Protein AF-A0A843SRS4-F1 (afdb_monomer)

Secondary structure (DSSP, 8-state):
--GGGGGG--TTT--EEEE-GGGG-TT-SSS---EEEEEEEEEETTEEEEEEGGG--S-S-EEEEEEEEE----BTTB-SEEEEEHHHHHTTT-SEEEEPPBSS-EEEE-SSEEEEE-TTTTT--SSS--HHHHHHHHHTSSS---S--SEEEEESTTSTEEE-TTSEEEEEEEE-TTS-EEEEEEEE-TT--EEEEE-

Foldseek 3Di:
DCQVCLVPDWCVFAVEEAEDDLLQPLQSPPVPDFFWFKKKWFDDGNYIYIYGPVPDPPDGDIDIFTEGEFEDNDDPVPDQKTWDFPVRHVVRVGQKYKYRKDAQWKWFQAPGGIMIGHNCQQNDDPDPDDVVSSVVSVCVDPPVGPSDTPDMAGDDPDDPHYAHNLWIKMKMWGQDPVRDIWIKMWIQHNVRGITIDTD

Solvent-accessible surface area (backbone atoms only — not comparable to full-atom values): 11086 Å² total; per-residue (Å²): 111,61,76,90,36,56,92,74,62,38,51,89,63,47,58,42,79,42,55,32,76,57,52,46,39,85,62,23,84,81,51,68,67,66,40,75,39,55,32,32,38,35,68,57,86,40,34,35,43,35,24,46,59,92,68,53,85,85,82,71,72,72,35,72,44,58,24,32,35,47,50,53,52,67,48,90,98,44,49,47,59,37,71,48,42,46,71,64,50,55,75,62,70,45,58,31,34,38,43,35,71,41,61,42,25,33,43,39,32,43,92,59,28,41,34,43,33,42,59,53,18,67,76,52,69,95,66,90,79,59,65,67,39,43,51,49,36,52,70,66,37,92,58,87,68,91,80,62,70,76,42,56,38,31,43,40,90,93,51,99,38,51,44,44,53,78,14,41,37,35,45,38,34,35,48,46,100,84,72,43,84,36,39,38,37,43,36,31,33,72,86,64,55,57,44,60,46,83,88

Structure (mmCIF, N/CA/C/O backbone):
data_AF-A0A843SRS4-F1
#
_entry.id   AF-A0A843SRS4-F1
#
loop_
_atom_site.group_PDB
_atom_site.id
_atom_site.type_symbol
_atom_site.label_atom_id
_atom_site.label_alt_id
_atom_site.label_comp_id
_atom_site.label_asym_id
_atom_site.label_entity_id
_atom_site.label_seq_id
_atom_site.pdbx_PDB_ins_code
_atom_site.Cartn_x
_a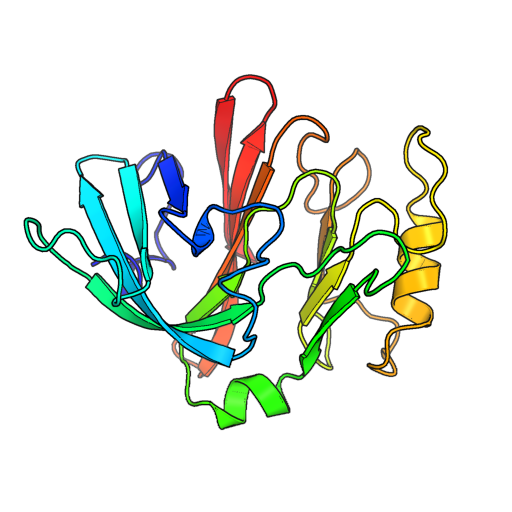tom_site.Cartn_y
_atom_site.Cartn_z
_atom_site.occupancy
_atom_site.B_iso_or_equiv
_atom_site.auth_seq_id
_atom_site.auth_comp_id
_atom_site.auth_asym_id
_atom_site.auth_atom_id
_atom_site.pdbx_PDB_model_num
ATOM 1 N N . MET A 1 1 ? -13.846 -1.172 12.943 1.00 77.62 1 MET A N 1
ATOM 2 C CA . MET A 1 1 ? -12.373 -1.086 12.955 1.00 77.62 1 MET A CA 1
ATOM 3 C C . MET A 1 1 ? -11.873 -1.628 11.625 1.00 77.62 1 MET A C 1
ATOM 5 O O . MET A 1 1 ? -12.241 -2.738 11.267 1.00 77.62 1 MET A O 1
ATOM 9 N N . PHE A 1 2 ? -11.179 -0.808 10.843 1.00 88.69 2 PHE A N 1
ATOM 10 C CA . PHE A 1 2 ? -10.639 -1.132 9.523 1.00 88.69 2 PHE A CA 1
ATOM 11 C C . PHE A 1 2 ? -9.343 -1.947 9.624 1.00 88.69 2 PHE A C 1
ATOM 13 O O . PHE A 1 2 ? -9.245 -3.012 9.015 1.00 88.69 2 PHE A O 1
ATOM 20 N N . TRP A 1 3 ? -8.377 -1.497 10.432 1.00 89.25 3 TRP A N 1
ATOM 21 C CA . TRP A 1 3 ? -7.025 -2.063 10.473 1.00 89.25 3 TRP A CA 1
ATOM 22 C C . TRP A 1 3 ? -7.019 -3.501 10.988 1.00 89.25 3 TRP A C 1
ATOM 24 O O . TRP A 1 3 ? -6.464 -4.396 10.352 1.00 89.25 3 TRP A O 1
ATOM 34 N N . SER A 1 4 ? -7.741 -3.758 12.080 1.00 86.38 4 SER A N 1
ATOM 35 C CA . SER A 1 4 ? -7.900 -5.109 12.637 1.00 86.38 4 SER A CA 1
ATOM 36 C C . SER A 1 4 ? -8.686 -6.058 11.725 1.00 86.38 4 SER A C 1
ATOM 38 O O . SER A 1 4 ? -8.560 -7.280 11.839 1.00 86.38 4 SER A O 1
ATOM 40 N N . ASN A 1 5 ? -9.459 -5.510 10.783 1.00 88.19 5 ASN A N 1
ATOM 41 C CA . ASN A 1 5 ? -10.225 -6.278 9.812 1.00 88.19 5 ASN A CA 1
ATOM 42 C C . ASN A 1 5 ? -9.499 -6.495 8.483 1.00 88.19 5 ASN A C 1
ATOM 44 O O . ASN A 1 5 ? -10.017 -7.270 7.684 1.00 88.19 5 ASN A O 1
ATOM 48 N N . LEU A 1 6 ? -8.312 -5.913 8.242 1.00 87.00 6 LEU A N 1
ATOM 49 C CA . LEU A 1 6 ? -7.559 -6.057 6.981 1.00 87.00 6 LEU A CA 1
ATOM 50 C C . LEU A 1 6 ? -7.468 -7.515 6.497 1.00 87.00 6 LEU A C 1
ATOM 52 O O . LEU A 1 6 ? -7.661 -7.800 5.314 1.00 87.00 6 LEU A O 1
ATOM 56 N N . LYS A 1 7 ? -7.263 -8.464 7.418 1.00 85.12 7 LYS A N 1
ATOM 57 C CA . LYS A 1 7 ? -7.209 -9.905 7.117 1.00 85.12 7 LYS A CA 1
ATOM 58 C C . LYS A 1 7 ? -8.499 -10.487 6.526 1.00 85.12 7 LYS A C 1
ATOM 60 O O . LYS A 1 7 ? -8.435 -11.522 5.876 1.00 85.12 7 LYS A O 1
ATOM 65 N N . ASN A 1 8 ? -9.642 -9.831 6.708 1.00 84.06 8 ASN A N 1
ATOM 66 C CA . ASN A 1 8 ? -10.972 -10.279 6.287 1.00 84.06 8 ASN A CA 1
ATOM 67 C C . ASN A 1 8 ? -11.615 -9.362 5.229 1.00 84.06 8 ASN A C 1
ATOM 69 O O . ASN A 1 8 ? -12.713 -9.659 4.759 1.00 84.06 8 ASN A O 1
ATOM 73 N N . ILE A 1 9 ? -10.964 -8.254 4.852 1.00 83.25 9 ILE A N 1
ATOM 74 C CA . ILE A 1 9 ? -11.510 -7.323 3.859 1.00 83.25 9 ILE A CA 1
ATOM 75 C C . ILE A 1 9 ? -11.593 -7.991 2.486 1.00 83.25 9 ILE A C 1
ATOM 77 O O . ILE A 1 9 ? -10.680 -8.695 2.043 1.00 83.25 9 ILE A O 1
ATOM 81 N N . ASN A 1 10 ? -12.704 -7.737 1.800 1.00 76.31 10 ASN A N 1
ATOM 82 C CA . ASN A 1 10 ? -12.927 -8.124 0.419 1.00 76.31 10 ASN A CA 1
ATOM 83 C C . ASN A 1 10 ? -13.724 -7.027 -0.313 1.00 76.31 10 ASN A C 1
ATOM 85 O O . ASN A 1 10 ? -14.203 -6.073 0.298 1.00 76.31 10 ASN A O 1
ATOM 89 N N . ALA A 1 11 ? -13.871 -7.175 -1.632 1.00 69.50 11 ALA A N 1
ATOM 90 C CA . ALA A 1 11 ? -14.535 -6.179 -2.474 1.00 69.50 11 ALA A CA 1
ATOM 91 C C . ALA A 1 11 ? -16.050 -6.052 -2.227 1.00 69.50 11 ALA A C 1
ATOM 93 O O . ALA A 1 11 ? -16.655 -5.124 -2.740 1.00 69.50 11 ALA A O 1
ATOM 94 N N . GLN A 1 12 ? -16.669 -6.947 -1.450 1.00 67.25 12 GLN A N 1
ATOM 95 C CA . GLN A 1 12 ? -18.081 -6.843 -1.066 1.00 67.25 12 GLN A CA 1
ATOM 96 C C . GLN A 1 12 ? -18.267 -6.024 0.220 1.00 67.25 12 GLN A C 1
ATOM 98 O O . GLN A 1 12 ? -19.321 -5.425 0.411 1.00 67.25 12 GLN A O 1
ATOM 103 N N . THR A 1 13 ? -17.256 -5.980 1.096 1.00 73.75 13 THR A N 1
ATOM 104 C CA . THR A 1 13 ? -17.319 -5.272 2.387 1.00 73.75 13 THR A CA 1
ATOM 105 C C . THR A 1 13 ? -16.702 -3.878 2.335 1.00 73.75 13 THR A C 1
ATOM 107 O O . THR A 1 13 ? -17.242 -2.950 2.931 1.00 73.75 13 THR A O 1
ATOM 110 N N . ILE A 1 14 ? -15.601 -3.707 1.600 1.00 78.19 14 ILE A N 1
ATOM 111 C CA . ILE A 1 14 ? -14.946 -2.414 1.376 1.00 78.19 14 ILE A CA 1
ATOM 112 C C . ILE A 1 14 ? -14.695 -2.287 -0.122 1.00 78.19 14 ILE A C 1
ATOM 114 O O . ILE A 1 14 ? -13.777 -2.900 -0.671 1.00 78.19 14 ILE A O 1
ATOM 118 N N . THR A 1 15 ? -15.529 -1.503 -0.792 1.00 80.62 15 THR A N 1
ATOM 119 C CA . THR A 1 15 ? -15.446 -1.283 -2.240 1.00 80.62 15 THR A CA 1
ATOM 120 C C . THR A 1 15 ? -14.585 -0.080 -2.580 1.00 80.62 15 THR A C 1
ATOM 122 O O . THR A 1 15 ? -14.251 0.093 -3.741 1.00 80.62 15 THR A O 1
ATOM 125 N N . ASN A 1 16 ? -14.249 0.786 -1.622 1.00 87.44 16 ASN A N 1
ATOM 126 C CA . ASN A 1 16 ? -13.433 1.953 -1.922 1.00 87.44 16 ASN A CA 1
ATOM 127 C C . ASN A 1 16 ? -12.477 2.295 -0.781 1.00 87.44 16 ASN A C 1
ATOM 129 O O . ASN A 1 16 ? -12.860 2.280 0.390 1.00 87.44 16 ASN A O 1
ATOM 133 N N . VAL A 1 17 ? -11.242 2.631 -1.141 1.00 91.56 17 VAL A N 1
ATOM 134 C CA . VAL A 1 17 ? -10.238 3.163 -0.226 1.00 91.56 17 VAL A CA 1
ATOM 135 C C . VAL A 1 17 ? -9.665 4.430 -0.830 1.00 91.56 17 VAL A C 1
ATOM 137 O O . VAL A 1 17 ? -9.185 4.420 -1.963 1.00 91.56 17 VAL A O 1
ATOM 140 N N . ARG A 1 18 ? -9.712 5.514 -0.057 1.00 92.00 18 ARG A N 1
ATOM 141 C CA . ARG A 1 18 ? -9.207 6.823 -0.457 1.00 92.00 18 ARG A CA 1
ATOM 142 C C . ARG A 1 18 ? -8.137 7.271 0.524 1.00 92.00 18 ARG A C 1
ATOM 144 O O . ARG A 1 18 ? -8.379 7.351 1.728 1.00 92.00 18 ARG A O 1
ATOM 151 N N . LEU A 1 19 ? -6.950 7.554 0.001 1.00 91.31 19 LEU A N 1
ATOM 152 C CA . LEU A 1 19 ? -5.909 8.243 0.751 1.00 91.31 19 LEU A CA 1
ATOM 153 C C . LEU A 1 19 ? -6.203 9.740 0.682 1.00 91.31 19 LEU A C 1
ATOM 155 O O . LEU A 1 19 ? -6.334 10.303 -0.402 1.00 91.31 19 LEU A O 1
ATOM 159 N N . MET A 1 20 ? -6.353 10.372 1.837 1.00 90.56 20 MET A N 1
ATOM 160 C CA . MET A 1 20 ? -6.824 11.747 1.949 1.00 90.56 20 MET A CA 1
ATOM 161 C C . MET A 1 20 ? -5.692 12.687 2.359 1.00 90.56 20 MET A C 1
ATOM 163 O O . MET A 1 20 ? -4.672 12.258 2.903 1.00 90.56 20 MET A O 1
ATOM 167 N N . GLY A 1 21 ? -5.880 13.980 2.086 1.00 86.12 21 GLY A N 1
ATOM 168 C CA . GLY A 1 21 ? -4.927 15.020 2.463 1.00 86.12 21 GLY A CA 1
ATOM 169 C C . GLY A 1 21 ? -3.533 14.771 1.885 1.00 86.12 21 GLY A C 1
ATOM 170 O O . GLY A 1 21 ? -3.373 14.547 0.682 1.00 86.12 21 GLY A O 1
ATOM 171 N N . GLU A 1 22 ? -2.516 14.795 2.738 1.00 83.06 22 GLU A N 1
ATOM 172 C CA . GLU A 1 22 ? -1.120 14.594 2.359 1.00 83.06 22 GLU A CA 1
ATOM 173 C C . GLU A 1 22 ? -0.806 13.172 1.870 1.00 83.06 22 GLU A C 1
ATOM 175 O O . GLU A 1 22 ? 0.127 13.003 1.082 1.00 83.06 22 GLU A O 1
ATOM 180 N N . LEU A 1 23 ? -1.583 12.165 2.292 1.00 86.06 23 LEU A N 1
ATOM 181 C CA . LEU A 1 23 ? -1.401 10.768 1.874 1.00 86.06 23 LEU A CA 1
ATOM 182 C C . LEU A 1 23 ? -1.865 10.530 0.434 1.00 86.06 23 LEU A C 1
ATOM 184 O O . LEU A 1 23 ? -1.353 9.640 -0.244 1.00 86.06 23 LEU A O 1
ATOM 188 N N . GLY A 1 24 ? -2.842 11.320 -0.018 1.00 80.88 24 GLY A N 1
ATOM 189 C CA . GLY A 1 24 ? -3.378 11.275 -1.378 1.00 80.88 24 GLY A CA 1
ATOM 190 C C . GLY A 1 24 ? -2.556 12.069 -2.389 1.00 80.88 24 GLY A C 1
ATOM 191 O O . GLY A 1 24 ? -2.896 12.084 -3.566 1.00 80.88 24 GLY A O 1
ATOM 192 N N . ASN A 1 25 ? -1.490 12.759 -1.966 1.00 75.06 25 ASN A N 1
ATOM 193 C CA . ASN A 1 25 ? -0.663 13.533 -2.882 1.00 75.06 25 ASN A CA 1
ATOM 194 C C . ASN A 1 25 ? 0.275 12.598 -3.663 1.00 75.06 25 ASN A C 1
ATOM 196 O O . ASN A 1 25 ? 1.258 12.116 -3.094 1.00 75.06 25 ASN A O 1
ATOM 200 N N . PRO A 1 26 ? 0.075 12.411 -4.978 1.00 59.78 26 PRO A N 1
ATOM 201 C CA . PRO A 1 26 ? 0.856 11.462 -5.755 1.00 59.78 26 PRO A CA 1
ATOM 202 C C . PRO A 1 26 ? 2.329 11.852 -5.862 1.00 59.78 26 PRO A C 1
A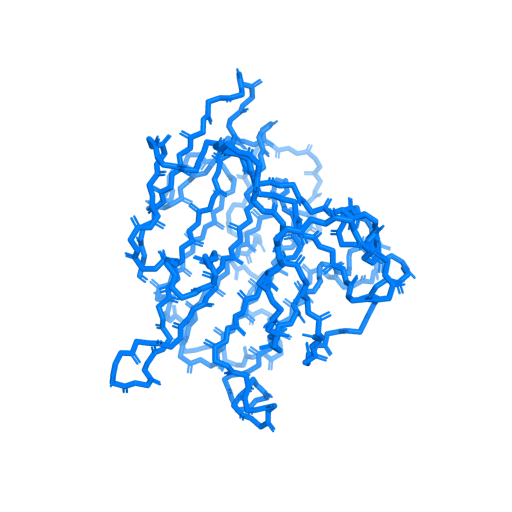TOM 204 O O . PRO A 1 26 ? 3.115 11.015 -6.256 1.00 59.78 26 PRO A O 1
ATOM 207 N N . GLN A 1 27 ? 2.744 13.078 -5.519 1.00 57.62 27 GLN A N 1
ATOM 208 C CA . GLN A 1 27 ? 4.161 13.467 -5.489 1.00 57.62 27 GLN A CA 1
ATOM 209 C C . GLN A 1 27 ? 4.777 13.453 -4.081 1.00 57.62 27 GLN A C 1
ATOM 211 O O . GLN A 1 27 ? 5.966 13.745 -3.959 1.00 57.62 27 GLN A O 1
ATOM 216 N N . ASN A 1 28 ? 3.982 13.192 -3.029 1.00 57.28 28 ASN A N 1
ATOM 217 C CA . ASN A 1 28 ? 4.372 13.174 -1.606 1.00 57.28 28 ASN A CA 1
ATOM 218 C C . ASN A 1 28 ? 5.398 14.252 -1.200 1.00 57.28 28 ASN A C 1
ATOM 220 O O . ASN A 1 28 ? 6.268 14.025 -0.360 1.00 57.28 28 ASN A O 1
ATOM 224 N N . ARG A 1 29 ? 5.312 15.462 -1.775 1.00 50.75 29 ARG A N 1
ATOM 225 C CA . ARG A 1 29 ? 6.262 16.550 -1.471 1.00 50.75 29 ARG A CA 1
ATOM 226 C C . ARG A 1 29 ? 6.131 17.064 -0.031 1.00 50.75 29 ARG A C 1
ATOM 228 O O . ARG A 1 29 ? 7.032 17.746 0.440 1.00 50.75 29 ARG A O 1
ATOM 235 N N . LYS A 1 30 ? 5.010 16.763 0.641 1.00 46.06 30 LYS A N 1
ATOM 236 C CA . LYS A 1 30 ? 4.686 17.210 2.008 1.00 46.06 30 LYS A CA 1
ATOM 237 C C . LYS A 1 30 ? 4.704 16.075 3.049 1.00 46.06 30 LYS A C 1
ATOM 239 O O . LYS A 1 30 ? 5.176 16.305 4.152 1.00 46.06 30 LYS A O 1
ATOM 244 N N . SER A 1 31 ? 4.334 14.848 2.672 1.00 50.66 31 SER A N 1
ATOM 245 C CA . SER A 1 31 ? 4.314 13.636 3.520 1.00 50.66 31 SER A CA 1
ATOM 246 C C . SER A 1 31 ? 5.634 12.838 3.487 1.00 50.66 31 SER A C 1
ATOM 248 O O . SER A 1 31 ? 5.664 11.632 3.746 1.00 50.66 31 SER A O 1
ATOM 250 N N . ALA A 1 32 ? 6.744 13.507 3.156 1.00 54.00 32 ALA A N 1
ATOM 251 C CA . ALA A 1 32 ? 8.004 12.930 2.671 1.00 54.00 32 ALA A CA 1
ATOM 252 C C . ALA A 1 32 ? 8.793 12.053 3.671 1.00 54.00 32 ALA A C 1
ATOM 254 O O . ALA A 1 32 ? 9.895 11.596 3.357 1.00 54.00 32 ALA A O 1
ATOM 255 N N . HIS A 1 33 ? 8.267 11.795 4.869 1.00 74.62 33 HIS A N 1
ATOM 256 C CA . HIS A 1 33 ? 8.957 11.004 5.882 1.00 74.62 33 HIS A CA 1
ATOM 257 C C . HIS A 1 33 ? 8.430 9.570 5.912 1.00 74.62 33 HIS A C 1
ATOM 259 O O . HIS A 1 33 ? 7.412 9.264 6.533 1.00 74.62 33 HIS A O 1
ATOM 265 N N . ARG A 1 34 ? 9.173 8.679 5.248 1.00 86.38 34 ARG A N 1
ATOM 266 C CA . ARG A 1 34 ? 9.091 7.228 5.452 1.00 86.38 34 ARG A CA 1
ATOM 267 C C . ARG A 1 34 ? 9.283 6.899 6.936 1.00 86.38 34 ARG A C 1
ATOM 269 O O . ARG A 1 34 ? 10.254 7.366 7.530 1.00 86.38 34 ARG A O 1
ATOM 276 N N . GLY A 1 35 ? 8.437 6.036 7.493 1.00 90.94 35 GLY A N 1
ATOM 277 C CA . GLY A 1 35 ? 8.563 5.557 8.873 1.00 90.94 35 GLY A CA 1
ATOM 278 C C . GLY A 1 35 ? 7.223 5.412 9.583 1.00 90.94 35 GLY A C 1
ATOM 279 O O . GLY A 1 35 ? 6.175 5.391 8.946 1.00 90.94 35 GLY A O 1
ATOM 280 N N . ALA A 1 36 ? 7.260 5.304 10.911 1.00 94.31 36 ALA A N 1
ATOM 281 C CA . ALA A 1 36 ? 6.052 5.226 11.726 1.00 94.31 36 ALA A CA 1
ATOM 282 C C . ALA A 1 36 ? 5.232 6.516 11.622 1.00 94.31 36 ALA A C 1
ATOM 284 O O . ALA A 1 36 ? 5.754 7.607 11.860 1.00 94.31 36 ALA A O 1
ATOM 285 N N . GLN A 1 37 ? 3.947 6.383 11.312 1.00 92.75 37 GLN A N 1
ATOM 286 C CA . GLN A 1 37 ? 2.991 7.482 11.302 1.00 92.75 37 GLN A CA 1
ATOM 287 C C . GLN A 1 37 ? 1.686 7.068 11.978 1.00 92.75 37 GLN A C 1
ATOM 289 O O . GLN A 1 37 ? 1.229 5.937 11.833 1.00 92.75 37 GLN A O 1
ATOM 294 N N . GLU A 1 38 ? 1.070 7.996 12.709 1.00 93.19 38 GLU A N 1
ATOM 295 C CA . GLU A 1 38 ? -0.286 7.803 13.217 1.00 93.19 38 GLU A CA 1
ATOM 296 C C . GLU A 1 38 ? -1.293 8.110 12.108 1.00 93.19 38 GLU A C 1
ATOM 298 O O . GLU A 1 38 ? -1.410 9.258 11.663 1.00 93.19 38 GLU A O 1
ATOM 303 N N . LEU A 1 39 ? -2.022 7.084 11.676 1.00 93.69 39 LEU A N 1
ATOM 304 C CA . LEU A 1 39 ? -3.037 7.180 10.635 1.00 93.69 39 LEU A CA 1
ATOM 305 C C . LEU A 1 39 ? -4.421 6.906 11.211 1.00 93.69 39 LEU A C 1
ATOM 307 O O . LEU A 1 39 ? -4.584 6.089 12.119 1.00 93.69 39 LEU A O 1
ATOM 311 N N . VAL A 1 40 ? -5.421 7.571 10.645 1.00 93.12 40 VAL A N 1
ATOM 312 C CA . VAL A 1 40 ? -6.824 7.429 11.030 1.00 93.12 40 VAL A CA 1
ATOM 313 C C . VAL A 1 40 ? -7.611 6.915 9.837 1.00 93.12 40 VAL A C 1
ATOM 315 O O . VAL A 1 40 ? -7.631 7.552 8.787 1.00 93.12 40 VAL A O 1
ATOM 318 N N . ALA A 1 41 ? -8.274 5.774 10.010 1.00 93.44 41 ALA A N 1
ATOM 319 C CA . ALA A 1 41 ? -9.227 5.245 9.047 1.00 93.44 41 ALA A CA 1
ATOM 320 C C . ALA A 1 41 ? -10.656 5.571 9.495 1.00 93.44 41 ALA A C 1
ATOM 322 O O . ALA A 1 41 ? -11.067 5.242 10.612 1.00 93.44 41 ALA A O 1
ATOM 323 N N . ILE A 1 42 ? -11.420 6.197 8.604 1.00 91.88 42 ILE A N 1
ATOM 324 C CA . ILE A 1 42 ? -12.829 6.529 8.794 1.00 91.88 42 ILE A CA 1
ATOM 325 C C . ILE A 1 42 ? -13.644 5.695 7.812 1.00 91.88 42 ILE A C 1
ATOM 327 O O . ILE A 1 42 ? -13.512 5.839 6.599 1.00 91.88 42 ILE A O 1
ATOM 331 N N . THR A 1 43 ? -14.499 4.816 8.332 1.00 88.94 43 THR A N 1
ATOM 332 C CA . THR A 1 43 ? -15.363 3.959 7.509 1.00 88.94 43 THR A CA 1
ATOM 333 C C . THR A 1 43 ? -16.760 4.564 7.398 1.00 88.94 43 THR A C 1
ATOM 335 O O . THR A 1 43 ? -17.405 4.829 8.412 1.00 88.94 43 THR A O 1
ATOM 338 N N . ALA A 1 44 ? -17.239 4.758 6.170 1.00 86.75 44 ALA A N 1
ATOM 339 C CA . ALA A 1 44 ? -18.593 5.214 5.866 1.00 86.75 44 ALA A CA 1
ATOM 340 C C . ALA A 1 44 ? -19.203 4.306 4.789 1.00 86.75 44 ALA A C 1
ATOM 342 O O . ALA A 1 44 ? -18.838 4.375 3.615 1.00 86.75 44 ALA A O 1
ATOM 343 N N . GLY A 1 45 ? -20.113 3.419 5.201 1.00 87.12 45 GLY A N 1
ATOM 344 C CA . GLY A 1 45 ? -20.626 2.363 4.328 1.00 87.12 45 GLY A CA 1
ATOM 345 C C . GLY A 1 45 ? -19.499 1.434 3.867 1.00 87.12 45 GLY A C 1
ATOM 346 O O . GLY A 1 45 ? -18.785 0.867 4.689 1.00 87.12 45 GLY A O 1
ATOM 347 N N . ASN A 1 46 ? -19.332 1.315 2.552 1.00 88.31 46 ASN A N 1
ATOM 348 C CA . ASN A 1 46 ? -18.307 0.501 1.890 1.00 88.31 46 ASN A CA 1
ATOM 349 C C . ASN A 1 46 ? -17.025 1.286 1.539 1.00 88.31 46 ASN A C 1
ATOM 351 O O . ASN A 1 46 ? -16.149 0.759 0.851 1.00 88.31 46 ASN A O 1
ATOM 355 N N . THR A 1 47 ? -16.920 2.543 1.980 1.00 89.94 47 THR A N 1
ATOM 356 C CA . THR A 1 47 ? -15.774 3.420 1.714 1.00 89.94 47 THR A CA 1
ATOM 357 C C . THR A 1 47 ? -14.941 3.624 2.974 1.00 89.94 47 THR A C 1
ATOM 359 O O . THR A 1 47 ? -15.483 3.817 4.066 1.00 89.94 47 THR A O 1
ATOM 362 N N . VAL A 1 48 ? -13.618 3.612 2.811 1.00 92.56 48 VAL A N 1
ATOM 363 C CA . VAL A 1 48 ? -12.647 3.944 3.857 1.00 92.56 48 VAL A CA 1
ATOM 364 C C . VAL A 1 48 ? -11.810 5.130 3.417 1.00 92.56 48 VAL A C 1
ATOM 366 O O . VAL A 1 48 ? -11.095 5.057 2.420 1.00 92.56 48 VAL A O 1
ATOM 369 N N . ASP A 1 49 ? -11.865 6.189 4.210 1.00 93.56 49 ASP A N 1
ATOM 370 C CA . ASP A 1 49 ? -11.021 7.364 4.051 1.00 93.56 49 ASP A CA 1
ATOM 371 C C . ASP A 1 49 ? -9.880 7.285 5.062 1.00 93.56 49 ASP A C 1
ATOM 373 O O . ASP A 1 49 ? -10.122 7.114 6.260 1.00 93.56 49 ASP A O 1
ATOM 377 N N . ILE A 1 50 ? -8.640 7.374 4.586 1.00 93.81 50 ILE A N 1
ATOM 378 C CA . ILE A 1 50 ? -7.440 7.278 5.420 1.00 93.81 50 ILE A CA 1
ATOM 379 C C . ILE A 1 50 ? -6.742 8.631 5.437 1.00 93.81 50 ILE A C 1
ATOM 381 O O . ILE A 1 50 ? -6.354 9.146 4.391 1.00 93.81 50 ILE A O 1
ATOM 385 N N . TYR A 1 51 ? -6.557 9.175 6.634 1.00 92.06 51 TYR A N 1
ATOM 386 C CA . TYR A 1 51 ? -5.900 10.453 6.889 1.00 92.06 51 TYR A CA 1
ATOM 387 C C . TYR A 1 51 ? -4.631 10.236 7.704 1.00 92.06 51 TYR A C 1
ATOM 389 O O . TYR A 1 51 ? -4.540 9.284 8.489 1.00 92.06 51 TYR A O 1
ATOM 397 N N . SER A 1 52 ? -3.679 11.163 7.600 1.00 91.00 52 SER A N 1
ATOM 398 C CA . SER A 1 52 ? -2.745 11.342 8.706 1.00 91.00 52 SER A CA 1
ATOM 399 C C . SER A 1 52 ? -3.510 11.934 9.891 1.00 91.00 52 SER A C 1
ATOM 401 O O . SER A 1 52 ? -4.445 12.719 9.720 1.00 91.00 52 SER A O 1
ATOM 403 N N . LYS A 1 53 ? -3.132 11.574 11.120 1.00 89.50 53 LYS A N 1
ATOM 404 C CA . LYS A 1 53 ? -3.807 12.080 12.329 1.00 89.50 53 LYS A CA 1
ATOM 405 C C . LYS A 1 53 ? -3.837 13.614 12.403 1.00 89.50 53 LYS A C 1
ATOM 407 O O . LYS A 1 53 ? -4.743 14.178 13.005 1.00 89.50 53 LYS A O 1
ATOM 412 N N . LYS A 1 54 ? -2.863 14.291 11.783 1.00 86.56 54 LYS A N 1
ATOM 413 C CA . LYS A 1 54 ? -2.773 15.761 11.728 1.00 86.56 54 LYS A CA 1
ATOM 414 C C . LYS A 1 54 ? -3.887 16.401 10.896 1.00 86.56 54 LYS A C 1
ATOM 416 O O . LYS A 1 54 ? -4.214 17.558 11.131 1.00 86.56 54 LYS A O 1
ATOM 421 N N . GLU A 1 55 ? -4.440 15.663 9.939 1.00 86.00 55 GLU A N 1
ATOM 422 C CA . GLU A 1 55 ? -5.460 16.132 8.995 1.00 86.00 55 GLU A CA 1
ATOM 423 C C . GLU A 1 55 ? -6.822 15.451 9.221 1.00 86.00 55 GLU A C 1
ATOM 425 O O . GLU A 1 55 ? -7.720 15.554 8.387 1.00 86.00 55 GLU A O 1
ATOM 430 N N . ASP A 1 56 ? -6.987 14.743 10.343 1.00 82.38 56 ASP A N 1
ATOM 431 C CA . ASP A 1 56 ? -8.235 14.071 10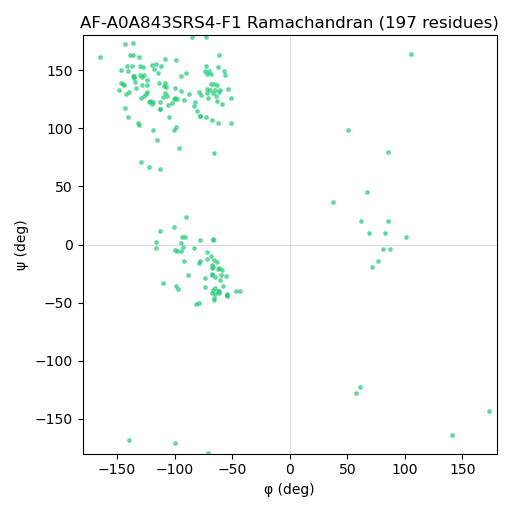.702 1.00 82.38 56 ASP A CA 1
ATOM 432 C C . ASP A 1 56 ? -9.380 15.094 10.903 1.00 82.38 56 ASP A C 1
ATOM 434 O O . ASP A 1 56 ? -9.271 15.980 11.756 1.00 82.38 56 ASP A O 1
ATOM 438 N N . PRO A 1 57 ? -10.507 14.968 10.170 1.00 81.88 57 PRO A N 1
ATOM 439 C CA . PRO A 1 57 ? -11.624 15.913 10.224 1.00 81.88 57 PRO A CA 1
ATOM 440 C C . PRO A 1 57 ? -12.461 15.853 11.511 1.00 81.88 57 PRO A C 1
ATOM 442 O O . PRO A 1 57 ? -13.370 16.664 11.683 1.00 81.88 57 PRO A O 1
ATOM 445 N N . GLY A 1 58 ? -12.225 14.904 12.419 1.00 72.12 58 GLY A N 1
ATOM 446 C CA . GLY A 1 58 ? -12.733 15.010 13.785 1.00 72.12 58 GLY A CA 1
ATOM 447 C C . GLY A 1 58 ? -14.157 14.481 14.060 1.00 72.12 58 GLY A C 1
ATOM 448 O O . GLY A 1 58 ? -14.590 14.465 15.212 1.00 72.12 58 GLY A O 1
ATOM 449 N N . THR A 1 59 ? -14.914 14.024 13.061 1.00 66.31 59 THR A N 1
ATOM 450 C CA . THR A 1 59 ? -16.393 13.947 13.177 1.00 66.31 59 THR A CA 1
ATOM 451 C C . THR A 1 59 ? -17.025 12.549 13.112 1.00 66.31 59 THR A C 1
ATOM 453 O O . THR A 1 59 ? -18.249 12.442 13.151 1.00 66.31 59 THR A O 1
ATOM 456 N N . ARG A 1 60 ? -16.254 11.456 13.000 1.00 69.69 60 ARG A N 1
ATOM 457 C CA . ARG A 1 60 ? -16.795 10.104 12.709 1.00 69.69 60 ARG A CA 1
ATOM 458 C C . ARG A 1 60 ? -16.176 8.994 13.564 1.00 69.69 60 ARG A C 1
ATOM 460 O O . ARG A 1 60 ? -15.237 9.254 14.306 1.00 69.69 60 ARG A O 1
ATOM 467 N N . VAL A 1 61 ? -16.703 7.765 13.453 1.00 69.38 61 VAL A N 1
ATOM 468 C CA . VAL A 1 61 ? -16.101 6.548 14.036 1.00 69.38 61 VAL A CA 1
ATOM 469 C C . VAL A 1 61 ? -14.701 6.368 13.456 1.00 69.38 61 VAL A C 1
ATOM 471 O O . VAL A 1 61 ? -14.546 6.259 12.238 1.00 69.38 61 VAL A O 1
ATOM 474 N N . ARG A 1 62 ? -13.696 6.351 14.333 1.00 81.06 62 ARG A N 1
ATOM 475 C CA . ARG A 1 62 ? -12.279 6.356 13.959 1.00 81.06 62 ARG A CA 1
ATOM 476 C C . ARG A 1 62 ? -11.626 5.044 14.341 1.00 81.06 62 ARG A C 1
ATOM 478 O O . ARG A 1 62 ? -11.864 4.520 15.426 1.00 81.06 62 ARG A O 1
ATOM 485 N N . ASP A 1 63 ? -10.774 4.551 13.459 1.00 90.25 63 ASP A N 1
ATOM 486 C CA . ASP A 1 63 ? -9.813 3.506 13.778 1.00 90.25 63 ASP A CA 1
ATOM 487 C C . ASP A 1 63 ? -8.403 4.057 13.559 1.00 90.25 63 ASP A C 1
ATOM 489 O O . ASP A 1 63 ? -7.932 4.184 12.425 1.00 90.25 63 ASP A O 1
ATOM 493 N N . GLN A 1 64 ? -7.777 4.469 14.660 1.00 92.81 64 GLN A N 1
ATOM 494 C CA . GLN A 1 64 ? -6.443 5.058 14.678 1.00 92.81 64 GLN A CA 1
ATOM 495 C C . GLN A 1 64 ? -5.404 3.975 14.947 1.00 92.81 64 GLN A C 1
ATOM 497 O O . GLN A 1 64 ? -5.548 3.203 15.892 1.00 92.81 64 GLN A O 1
ATOM 502 N N . GLN A 1 65 ? -4.336 3.952 14.152 1.00 94.50 65 GLN A N 1
ATOM 503 C CA . GLN A 1 65 ? -3.211 3.038 14.336 1.00 94.50 65 GLN A CA 1
ATOM 504 C C . GLN A 1 65 ? -1.885 3.725 14.027 1.00 94.50 65 GLN A C 1
ATOM 506 O O . GLN A 1 65 ?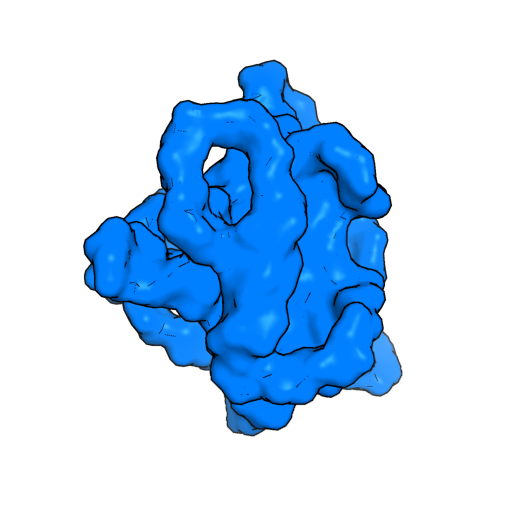 -1.816 4.637 13.202 1.00 94.50 65 GLN A O 1
ATOM 511 N N . THR A 1 66 ? -0.817 3.229 14.646 1.00 94.88 66 THR A N 1
ATOM 512 C CA . THR A 1 66 ? 0.547 3.512 14.198 1.00 94.88 66 THR A CA 1
ATOM 513 C C . THR A 1 66 ? 0.896 2.550 13.067 1.00 94.88 66 THR A C 1
ATOM 515 O O . THR A 1 66 ? 0.882 1.328 13.239 1.00 94.88 66 THR A O 1
ATOM 518 N N . VAL A 1 67 ? 1.185 3.109 11.898 1.00 95.25 67 VAL A N 1
ATOM 519 C CA . VAL A 1 67 ? 1.398 2.391 10.641 1.00 95.25 67 VAL A CA 1
ATOM 520 C C . VAL A 1 67 ? 2.769 2.764 10.094 1.00 95.25 67 VAL A C 1
ATOM 522 O O . VAL A 1 67 ? 3.141 3.937 10.084 1.00 95.25 67 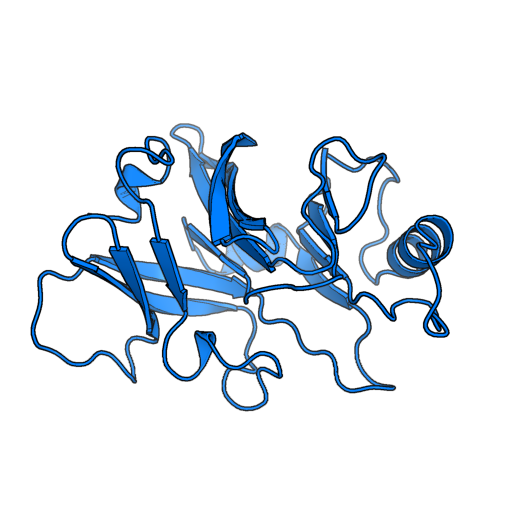VAL A O 1
ATOM 525 N N . TYR A 1 68 ? 3.524 1.785 9.602 1.00 95.81 68 TYR A N 1
ATOM 526 C CA . TYR A 1 68 ? 4.722 2.077 8.830 1.00 95.81 68 TYR A CA 1
ATOM 527 C C . TYR A 1 68 ? 4.312 2.608 7.456 1.00 95.81 68 TYR A C 1
ATOM 529 O O . TYR A 1 68 ? 3.794 1.868 6.619 1.00 95.81 68 TYR A O 1
ATOM 537 N N . TRP A 1 69 ? 4.543 3.893 7.225 1.00 93.00 69 TRP A N 1
ATOM 538 C CA . TRP A 1 69 ? 4.245 4.580 5.979 1.00 93.00 69 TRP A CA 1
ATOM 539 C C . TRP A 1 69 ? 5.456 4.564 5.045 1.00 93.00 69 TRP A C 1
ATOM 541 O O . TRP A 1 69 ? 6.546 5.030 5.398 1.00 93.00 69 TRP A O 1
ATOM 551 N N . LEU A 1 70 ? 5.253 4.052 3.831 1.00 90.38 70 LEU A N 1
ATOM 552 C CA . LEU A 1 70 ? 6.227 4.094 2.744 1.00 90.38 70 LEU A CA 1
ATOM 553 C C . LEU A 1 70 ? 5.683 4.957 1.590 1.00 90.38 70 LEU A C 1
ATOM 555 O O . LEU A 1 70 ? 5.019 4.432 0.687 1.00 90.38 70 LEU A O 1
ATOM 559 N N . PRO A 1 71 ? 5.957 6.276 1.592 1.00 85.69 71 PRO A N 1
ATOM 560 C CA . PRO A 1 71 ? 5.553 7.144 0.499 1.00 85.69 71 PRO A CA 1
ATOM 561 C C . PRO A 1 71 ? 6.402 6.863 -0.734 1.00 85.69 71 PRO A C 1
ATOM 563 O O . PRO A 1 71 ? 7.602 6.607 -0.632 1.00 85.69 71 PRO A O 1
ATOM 566 N N . TRP A 1 72 ? 5.814 7.004 -1.915 1.00 77.44 72 TRP A N 1
ATOM 567 C CA . TRP A 1 72 ? 6.602 7.184 -3.125 1.00 77.44 72 TRP A CA 1
ATOM 568 C C . TRP A 1 72 ? 7.288 8.549 -3.123 1.00 77.44 72 TRP A C 1
ATOM 570 O O . TRP A 1 72 ? 6.634 9.563 -2.889 1.00 77.44 72 TRP A O 1
ATOM 580 N N . SER A 1 73 ? 8.580 8.585 -3.441 1.00 65.50 73 SER A N 1
ATOM 581 C CA . SER A 1 73 ? 9.343 9.825 -3.614 1.00 65.50 73 SER A CA 1
ATOM 582 C C . SER A 1 73 ? 9.954 9.896 -5.016 1.00 65.50 73 SER A C 1
ATOM 584 O O . SER A 1 73 ? 11.172 9.817 -5.167 1.00 65.50 73 SER A O 1
ATOM 586 N N . GLY A 1 74 ? 9.130 10.001 -6.058 1.00 54.72 74 GLY A N 1
ATOM 587 C CA . GLY A 1 74 ? 9.627 10.104 -7.430 1.00 54.72 74 GLY A CA 1
ATOM 588 C C . GLY A 1 74 ? 9.720 11.541 -7.911 1.00 54.72 74 GLY A C 1
ATOM 589 O O . GLY A 1 74 ? 8.847 12.029 -8.626 1.00 54.72 74 GLY A O 1
ATOM 590 N N . SER A 1 75 ? 10.812 12.220 -7.568 1.00 49.97 75 SER A N 1
ATOM 591 C CA . SER A 1 75 ? 11.226 13.357 -8.389 1.00 49.97 75 SER A CA 1
ATOM 592 C C . SER A 1 75 ? 11.941 12.812 -9.632 1.00 49.97 75 SER A C 1
ATOM 594 O O . SER A 1 75 ? 12.834 11.973 -9.495 1.00 49.97 75 SER A O 1
ATOM 596 N N . PRO A 1 76 ? 11.611 13.259 -10.856 1.00 42.44 76 PRO A N 1
ATOM 597 C CA . PRO A 1 76 ? 12.415 12.937 -12.034 1.00 42.44 76 PRO A CA 1
ATOM 598 C C . PRO A 1 76 ? 13.893 13.275 -11.767 1.00 42.44 76 PRO A C 1
ATOM 600 O O . PRO A 1 76 ? 14.208 14.373 -11.314 1.00 42.44 76 PRO A O 1
ATOM 603 N N . GLY A 1 77 ? 14.797 12.308 -11.954 1.00 44.56 77 GLY A N 1
ATOM 604 C CA . GLY A 1 77 ? 16.231 12.462 -11.663 1.00 44.56 77 GLY A CA 1
ATOM 605 C C . GLY A 1 77 ? 16.656 12.288 -10.193 1.00 44.56 77 GLY A C 1
ATOM 606 O O . GLY A 1 77 ? 17.852 12.286 -9.913 1.00 44.56 77 GLY A O 1
ATOM 607 N N . LYS A 1 78 ? 15.724 12.093 -9.247 1.00 45.06 78 LYS A N 1
ATOM 608 C CA . LYS A 1 78 ? 16.013 11.755 -7.840 1.00 45.06 78 LYS A CA 1
ATOM 609 C C . LYS A 1 78 ? 15.016 10.716 -7.313 1.00 45.06 78 LYS A C 1
ATOM 611 O O . LYS A 1 78 ? 13.868 11.042 -7.041 1.00 45.06 78 LYS A O 1
ATOM 616 N N . GLY A 1 79 ? 15.490 9.488 -7.092 1.00 55.00 79 GLY A N 1
ATOM 617 C CA . GLY A 1 79 ? 14.731 8.449 -6.385 1.00 55.00 79 GLY A CA 1
ATOM 618 C C . GLY A 1 79 ? 13.787 7.664 -7.292 1.00 55.00 79 GLY A C 1
ATOM 619 O O . GLY A 1 79 ? 12.586 7.891 -7.323 1.00 55.00 79 GLY A O 1
ATOM 620 N N . GLN A 1 80 ? 14.341 6.701 -8.026 1.00 68.19 80 GLN A N 1
ATOM 621 C CA . GLN A 1 80 ? 13.565 5.734 -8.811 1.00 68.19 80 GLN A CA 1
ATOM 622 C C . GLN A 1 80 ? 12.955 4.619 -7.941 1.00 68.19 80 GLN A C 1
ATOM 624 O O . GLN A 1 80 ? 12.079 3.888 -8.402 1.00 68.19 80 GLN A O 1
ATOM 629 N N . ILE A 1 81 ? 13.416 4.484 -6.693 1.00 75.81 81 ILE A N 1
ATOM 630 C CA . ILE A 1 81 ? 13.007 3.449 -5.743 1.00 75.81 81 ILE A CA 1
ATOM 631 C C . ILE A 1 81 ? 12.933 4.067 -4.343 1.00 75.81 81 ILE A C 1
ATOM 633 O O . ILE A 1 81 ? 13.891 4.700 -3.893 1.00 75.81 81 ILE A O 1
ATOM 637 N N . THR A 1 82 ? 11.818 3.853 -3.649 1.00 82.44 82 THR A N 1
ATOM 638 C CA . THR A 1 82 ? 11.688 4.078 -2.205 1.00 82.44 82 THR A CA 1
ATOM 639 C C . THR A 1 82 ? 11.563 2.718 -1.529 1.00 82.44 82 THR A C 1
ATOM 641 O O . THR A 1 82 ? 10.717 1.916 -1.903 1.00 82.44 82 THR A O 1
ATOM 644 N N . GLU A 1 83 ? 12.394 2.431 -0.536 1.00 85.75 83 GLU A N 1
ATOM 645 C CA . GLU A 1 83 ? 12.497 1.090 0.053 1.00 85.75 83 GLU A CA 1
ATOM 646 C C . GLU A 1 83 ? 12.622 1.132 1.573 1.00 85.75 83 GLU A C 1
ATOM 648 O O . GLU A 1 83 ? 12.921 2.179 2.142 1.00 85.75 83 GLU A O 1
ATOM 653 N N . ALA A 1 84 ? 12.383 0.012 2.241 1.00 88.56 84 ALA A N 1
ATOM 654 C CA . ALA A 1 84 ? 12.594 -0.145 3.675 1.00 88.56 84 ALA A CA 1
ATOM 655 C C . ALA A 1 84 ? 12.995 -1.588 3.970 1.00 88.56 84 ALA A C 1
ATOM 657 O O . ALA A 1 84 ? 12.342 -2.505 3.477 1.00 88.56 84 ALA A O 1
ATOM 658 N N . THR A 1 85 ? 14.042 -1.794 4.776 1.00 91.12 85 THR A N 1
ATOM 659 C CA . THR A 1 85 ? 14.386 -3.137 5.264 1.00 91.12 85 THR A CA 1
ATOM 660 C C . THR A 1 85 ? 13.380 -3.591 6.315 1.00 91.12 85 THR A C 1
ATOM 662 O O . THR A 1 85 ? 12.833 -2.757 7.043 1.00 91.12 85 THR A O 1
ATOM 665 N N . TRP A 1 86 ? 13.195 -4.904 6.465 1.00 92.06 86 TRP A N 1
ATOM 666 C CA . TRP A 1 86 ? 12.431 -5.463 7.580 1.00 92.06 86 TRP A CA 1
ATOM 667 C C . TRP A 1 86 ? 12.984 -4.979 8.910 1.00 92.06 86 TRP A C 1
ATOM 669 O O . TRP A 1 86 ? 12.218 -4.495 9.723 1.00 92.06 86 TRP A O 1
ATOM 679 N N . GLU A 1 87 ? 14.305 -4.973 9.096 1.00 92.44 87 GLU A N 1
ATOM 680 C CA . GLU A 1 87 ? 14.929 -4.438 10.312 1.00 92.44 87 GLU A CA 1
ATOM 681 C C . GLU A 1 87 ? 14.498 -2.989 10.608 1.00 92.44 87 GLU A C 1
ATOM 683 O O . GLU A 1 87 ? 14.173 -2.654 11.746 1.00 92.44 87 GLU A O 1
ATOM 688 N N . THR A 1 88 ? 14.449 -2.126 9.586 1.00 92.38 88 THR A N 1
ATOM 689 C CA . THR A 1 88 ? 13.997 -0.734 9.742 1.00 92.38 88 THR A CA 1
ATOM 690 C C . THR A 1 88 ? 12.529 -0.670 10.141 1.00 92.38 88 THR A C 1
ATOM 692 O O . THR A 1 88 ? 12.170 0.133 10.998 1.00 92.38 88 THR A O 1
ATOM 695 N N . ILE A 1 89 ? 11.680 -1.493 9.521 1.00 94.44 89 ILE A N 1
ATOM 696 C CA . ILE A 1 89 ? 10.248 -1.555 9.834 1.00 94.44 89 ILE A CA 1
ATOM 697 C C . ILE A 1 89 ? 10.048 -2.080 11.259 1.00 94.44 89 ILE A C 1
ATOM 699 O O . ILE A 1 89 ? 9.347 -1.452 12.046 1.00 94.44 89 ILE A O 1
ATOM 703 N N . GLU A 1 90 ? 10.718 -3.166 11.630 1.00 94.12 90 GLU A N 1
ATOM 704 C CA . GLU A 1 90 ? 10.613 -3.799 12.946 1.00 94.12 90 GLU A CA 1
ATOM 705 C C . GLU A 1 90 ? 11.049 -2.867 14.080 1.00 94.12 90 GLU A C 1
ATOM 707 O O . GLU A 1 90 ? 10.364 -2.778 15.098 1.00 94.12 90 GLU A O 1
ATOM 712 N N . LYS A 1 91 ? 12.115 -2.078 13.881 1.00 94.94 91 LYS A N 1
ATOM 713 C CA . LYS A 1 91 ? 12.563 -1.064 14.856 1.00 94.94 91 LYS A CA 1
ATOM 714 C C . LYS A 1 91 ? 11.505 -0.007 15.173 1.00 94.94 91 LYS A C 1
ATOM 716 O O . LYS A 1 91 ? 11.585 0.624 16.221 1.00 94.94 91 LYS A O 1
ATOM 721 N N . THR A 1 92 ? 10.524 0.200 14.295 1.00 95.12 92 THR A N 1
ATOM 722 C CA . THR A 1 92 ? 9.424 1.134 14.571 1.00 95.12 92 THR A CA 1
ATOM 723 C C . THR A 1 92 ? 8.349 0.570 15.498 1.00 95.12 92 THR A C 1
ATOM 725 O O . THR A 1 92 ? 7.519 1.335 15.981 1.00 95.12 92 THR A O 1
ATOM 728 N N . GLY A 1 93 ? 8.313 -0.751 15.709 1.00 94.81 93 GLY A N 1
ATOM 729 C CA . GLY A 1 93 ? 7.253 -1.418 16.470 1.00 94.81 93 GLY A CA 1
ATOM 730 C C . GLY A 1 93 ? 5.876 -1.417 15.790 1.00 94.81 93 GLY A C 1
ATOM 731 O O . GLY A 1 93 ? 4.887 -1.782 16.423 1.00 94.81 93 GLY A O 1
ATOM 732 N N . CYS A 1 94 ? 5.776 -1.010 14.519 1.00 95.56 94 CYS A N 1
ATOM 733 C CA . CYS A 1 94 ? 4.506 -1.002 13.796 1.00 95.56 94 CYS A CA 1
ATOM 734 C C . CYS A 1 94 ? 4.007 -2.430 13.519 1.00 95.56 94 CYS A C 1
ATOM 736 O O . CYS A 1 94 ? 4.761 -3.292 13.068 1.00 95.56 94 CYS A O 1
ATOM 738 N N . ASN A 1 95 ? 2.702 -2.646 13.703 1.00 95.62 95 ASN A N 1
ATOM 739 C CA . ASN A 1 95 ? 2.013 -3.890 13.319 1.00 95.62 95 ASN A CA 1
ATOM 740 C C . ASN A 1 95 ? 1.292 -3.784 11.971 1.00 95.62 95 ASN A C 1
ATOM 742 O O . ASN A 1 95 ? 0.755 -4.774 11.477 1.00 95.62 95 ASN A O 1
ATOM 746 N N . TYR A 1 96 ? 1.276 -2.585 11.393 1.00 96.62 96 TYR A N 1
ATOM 747 C CA . TYR A 1 96 ? 0.625 -2.273 10.132 1.00 96.62 96 TYR A CA 1
ATOM 748 C C . TYR A 1 96 ? 1.588 -1.540 9.208 1.00 96.62 96 TYR A C 1
ATOM 750 O O . TYR A 1 96 ? 2.505 -0.853 9.662 1.00 96.62 96 TYR A O 1
ATOM 758 N N . PHE A 1 97 ? 1.351 -1.667 7.911 1.00 96.12 97 PHE A N 1
ATOM 759 C CA . PHE A 1 97 ? 2.123 -1.035 6.852 1.00 96.12 97 PHE A CA 1
ATOM 760 C C . PHE A 1 97 ? 1.177 -0.441 5.806 1.00 96.12 97 PHE A C 1
ATOM 762 O O . PHE A 1 97 ? 0.126 -1.021 5.524 1.00 96.12 97 PHE A O 1
ATOM 769 N N . LEU A 1 98 ? 1.555 0.691 5.217 1.00 95.06 98 LEU A N 1
ATOM 770 C CA . LEU A 1 98 ? 0.807 1.338 4.145 1.00 95.06 98 LEU A CA 1
ATOM 771 C C . LEU A 1 98 ? 1.759 2.002 3.146 1.00 95.06 98 LEU A C 1
ATOM 773 O O . LEU A 1 98 ? 2.713 2.677 3.538 1.00 95.06 98 LEU A O 1
ATOM 777 N N . THR A 1 99 ? 1.464 1.860 1.856 1.00 91.31 99 THR A N 1
ATOM 778 C CA . THR A 1 99 ? 2.108 2.646 0.795 1.00 91.31 99 THR A CA 1
ATOM 779 C C . THR A 1 99 ? 1.240 3.816 0.365 1.00 91.31 99 THR A C 1
ATOM 781 O O . THR A 1 99 ? 0.015 3.762 0.476 1.00 91.31 99 THR A O 1
ATOM 784 N N . SER A 1 100 ? 1.853 4.828 -0.250 1.00 87.88 100 SER A N 1
ATOM 785 C CA . SER A 1 100 ? 1.084 5.733 -1.107 1.00 87.88 100 SER A CA 1
ATOM 786 C C . SER A 1 100 ? 0.456 4.981 -2.282 1.00 87.88 100 SER A C 1
ATOM 788 O O . SER A 1 100 ? 0.880 3.869 -2.617 1.00 87.88 100 SER A O 1
ATOM 790 N N . GLU A 1 101 ? -0.528 5.609 -2.921 1.00 86.88 101 GLU A N 1
ATOM 791 C CA . GLU A 1 101 ? -1.076 5.144 -4.193 1.00 86.88 101 GLU A CA 1
ATOM 792 C C . GLU A 1 101 ? 0.026 5.015 -5.245 1.00 86.88 101 GLU A C 1
ATOM 794 O O . GLU A 1 101 ? 0.998 5.784 -5.248 1.00 86.88 101 GLU A O 1
ATOM 799 N N . PHE A 1 102 ? -0.117 4.025 -6.125 1.00 79.81 102 PHE A N 1
ATOM 800 C CA . PHE A 1 102 ? 0.776 3.874 -7.253 1.00 79.81 102 PHE A CA 1
ATOM 801 C C . PHE A 1 102 ? 0.112 3.478 -8.571 1.00 79.81 102 PHE A C 1
ATOM 803 O O . PHE A 1 102 ? -0.613 2.489 -8.669 1.00 79.81 102 PHE A O 1
ATOM 810 N N . THR A 1 103 ? 0.486 4.225 -9.612 1.00 77.44 103 THR A N 1
ATOM 811 C CA . THR A 1 103 ? 0.022 4.119 -11.004 1.00 77.44 103 THR A CA 1
ATOM 812 C C . THR A 1 103 ? 1.242 3.889 -11.889 1.00 77.44 103 THR A C 1
ATOM 814 O O . THR A 1 103 ? 2.214 4.641 -11.826 1.00 77.44 103 THR A O 1
ATOM 817 N N . GLY A 1 104 ? 1.264 2.797 -12.651 1.00 71.81 104 GLY A N 1
ATOM 818 C CA . GLY A 1 104 ? 2.442 2.381 -13.425 1.00 71.81 104 GLY A CA 1
ATOM 819 C C . GLY A 1 104 ? 3.630 1.827 -12.612 1.00 71.81 104 GLY A C 1
ATOM 820 O O . GLY A 1 104 ? 4.478 1.125 -13.166 1.00 71.81 104 GLY A O 1
ATOM 821 N N . CYS A 1 105 ? 3.734 2.095 -11.310 1.00 78.50 105 CYS A N 1
ATOM 822 C CA . CYS A 1 105 ? 4.838 1.602 -10.484 1.00 78.50 105 CYS A CA 1
ATOM 823 C C . CYS A 1 105 ? 4.771 0.086 -10.220 1.00 78.50 105 CYS A C 1
ATOM 825 O O . CYS A 1 105 ? 3.885 -0.651 -10.666 1.00 78.50 105 CYS A O 1
ATOM 827 N N . ARG A 1 106 ? 5.760 -0.387 -9.464 1.00 81.62 106 ARG A N 1
ATOM 828 C CA . ARG A 1 106 ? 5.829 -1.741 -8.936 1.00 81.62 106 ARG A CA 1
ATOM 829 C C . ARG A 1 106 ? 6.074 -1.706 -7.434 1.00 81.62 106 ARG A C 1
ATOM 831 O O . ARG A 1 106 ? 6.940 -0.973 -6.969 1.00 81.62 106 ARG A O 1
ATOM 838 N N . PHE A 1 107 ? 5.367 -2.548 -6.695 1.00 86.75 107 PHE A N 1
ATOM 839 C CA . PHE A 1 107 ? 5.652 -2.818 -5.292 1.00 86.75 107 PHE A CA 1
ATOM 840 C C . PHE A 1 107 ? 6.237 -4.221 -5.141 1.00 86.75 107 PHE A C 1
ATOM 842 O O . PHE A 1 107 ? 5.678 -5.181 -5.669 1.00 86.75 107 PHE A O 1
ATOM 849 N N . VAL A 1 108 ? 7.356 -4.343 -4.433 1.00 86.31 108 VAL A N 1
ATOM 850 C CA . VAL A 1 108 ? 8.098 -5.596 -4.253 1.00 86.31 108 VAL A CA 1
ATOM 851 C C . VAL A 1 108 ? 8.259 -5.901 -2.775 1.00 86.31 108 VAL A C 1
ATOM 853 O O . VAL A 1 108 ? 8.517 -4.999 -1.983 1.00 86.31 108 VAL A O 1
ATOM 856 N N . VAL A 1 109 ? 8.140 -7.182 -2.438 1.00 88.38 109 VAL A N 1
ATOM 857 C CA . VAL A 1 109 ? 8.451 -7.750 -1.124 1.00 88.38 109 VAL A CA 1
ATOM 858 C C . VAL A 1 109 ? 9.461 -8.871 -1.329 1.00 88.38 109 VAL A C 1
ATOM 860 O O . VAL A 1 109 ? 9.246 -9.749 -2.173 1.00 88.38 109 VAL A O 1
ATOM 863 N N . ASP A 1 110 ? 10.539 -8.872 -0.558 1.00 86.31 110 ASP A N 1
ATOM 864 C CA . ASP A 1 110 ? 11.577 -9.903 -0.591 1.00 86.31 110 ASP A CA 1
ATOM 865 C C . ASP A 1 110 ? 12.065 -10.271 0.824 1.00 86.31 110 ASP A C 1
ATOM 867 O O . ASP A 1 110 ? 11.411 -9.979 1.829 1.00 86.31 110 ASP A O 1
ATOM 871 N N . ASP A 1 111 ? 13.172 -11.007 0.917 1.00 84.44 111 ASP A N 1
ATOM 872 C CA . ASP A 1 111 ? 13.771 -11.409 2.195 1.00 84.44 111 ASP A CA 1
ATOM 873 C C . ASP A 1 111 ? 14.351 -10.241 2.999 1.00 84.44 111 ASP A C 1
ATOM 875 O O . ASP A 1 111 ? 14.529 -10.370 4.207 1.00 84.44 111 ASP A O 1
ATOM 879 N N . ILE A 1 112 ? 14.642 -9.114 2.353 1.00 86.12 112 ILE A N 1
ATOM 880 C CA . ILE A 1 112 ? 15.333 -7.976 2.960 1.00 86.12 112 ILE A CA 1
ATOM 881 C C . ILE A 1 112 ? 14.334 -6.908 3.377 1.00 86.12 112 ILE A C 1
ATOM 883 O O . ILE A 1 112 ? 14.530 -6.256 4.405 1.00 86.12 112 ILE A O 1
ATOM 887 N N . GLY A 1 113 ? 13.265 -6.721 2.606 1.00 89.50 113 GLY A N 1
ATOM 888 C CA . GLY A 1 113 ? 12.266 -5.720 2.915 1.00 89.50 113 GLY A CA 1
ATOM 889 C C . GLY A 1 113 ? 11.214 -5.535 1.840 1.00 89.50 113 GLY A C 1
ATOM 890 O O . GLY A 1 113 ? 10.763 -6.471 1.175 1.00 89.50 113 GLY A O 1
ATOM 891 N N . VAL A 1 114 ? 10.825 -4.273 1.691 1.00 91.06 114 VAL A N 1
ATOM 892 C CA . VAL A 1 114 ? 9.835 -3.822 0.722 1.00 91.06 114 VAL A CA 1
ATOM 893 C C . VAL A 1 114 ? 10.382 -2.688 -0.127 1.00 91.06 114 VAL A C 1
ATOM 895 O O . VAL A 1 114 ? 11.245 -1.914 0.299 1.00 91.06 114 VAL A O 1
ATOM 898 N N . SER A 1 115 ? 9.870 -2.557 -1.344 1.00 87.06 115 SER A N 1
ATOM 899 C CA . SER A 1 115 ? 10.251 -1.469 -2.239 1.00 87.06 115 SER A CA 1
ATOM 900 C C . SER A 1 115 ? 9.101 -1.027 -3.120 1.00 87.06 115 SER A C 1
ATOM 902 O O . SER A 1 115 ? 8.388 -1.841 -3.695 1.00 87.06 115 SER A O 1
ATOM 904 N N . HIS A 1 116 ? 8.991 0.279 -3.283 1.00 83.94 116 HIS A N 1
ATOM 905 C CA . HIS A 1 116 ? 8.154 0.955 -4.247 1.00 83.94 116 HIS A CA 1
ATOM 906 C C . HIS A 1 116 ? 9.053 1.476 -5.375 1.00 83.94 116 HIS A C 1
ATOM 908 O O . HIS A 1 116 ? 9.847 2.395 -5.185 1.00 83.94 116 HIS A O 1
ATOM 914 N N . VAL A 1 117 ? 8.936 0.870 -6.551 1.00 79.38 117 VAL A N 1
ATOM 915 C CA . VAL A 1 117 ? 9.760 1.105 -7.741 1.00 79.38 117 VAL A CA 1
ATOM 916 C C . VAL A 1 117 ? 8.952 1.904 -8.758 1.00 79.38 117 VAL A C 1
ATOM 918 O O . VAL A 1 117 ? 7.905 1.448 -9.213 1.00 79.38 117 VAL A O 1
ATOM 921 N N . ALA A 1 118 ? 9.427 3.091 -9.126 1.00 74.94 118 ALA A N 1
ATOM 922 C CA . ALA A 1 118 ? 8.744 3.965 -10.075 1.00 74.94 118 ALA A CA 1
ATOM 923 C C . ALA A 1 118 ? 8.619 3.321 -11.468 1.00 74.94 118 ALA A C 1
ATOM 925 O O . ALA A 1 118 ? 9.483 2.549 -11.883 1.00 74.94 118 ALA A O 1
ATOM 926 N N . TYR A 1 119 ? 7.592 3.706 -12.234 1.00 68.38 119 TYR A N 1
ATOM 927 C CA . TYR A 1 119 ? 7.457 3.288 -13.638 1.00 68.38 119 TYR A CA 1
ATOM 928 C C . TYR A 1 119 ? 8.709 3.626 -14.466 1.00 68.38 119 TYR A C 1
ATOM 930 O O . TYR A 1 119 ? 9.196 2.794 -15.222 1.00 68.38 119 TYR A O 1
ATOM 938 N N . GLY A 1 120 ? 9.261 4.827 -14.254 1.00 61.12 120 GLY A N 1
ATOM 939 C CA . GLY A 1 120 ? 10.459 5.340 -14.925 1.00 61.12 120 GLY A CA 1
ATOM 940 C C . GLY A 1 120 ? 11.800 4.812 -14.405 1.00 61.12 120 GLY A C 1
ATOM 941 O O . GLY A 1 120 ? 12.847 5.316 -14.821 1.00 61.12 120 GLY A O 1
ATOM 942 N N . ALA A 1 121 ? 11.797 3.873 -13.453 1.00 60.72 121 ALA A N 1
ATOM 943 C CA . ALA A 1 121 ? 13.025 3.345 -12.872 1.00 60.72 121 ALA A CA 1
ATOM 944 C C . ALA A 1 121 ? 13.898 2.665 -13.941 1.00 60.72 121 ALA A C 1
ATOM 946 O O . ALA A 1 121 ? 13.398 1.858 -14.720 1.00 60.72 121 ALA A O 1
ATOM 947 N N . GLY A 1 122 ? 15.192 3.002 -13.991 1.00 50.88 122 GLY A N 1
ATOM 948 C CA . GLY A 1 122 ? 16.115 2.512 -15.021 1.00 50.88 122 GLY A CA 1
ATOM 949 C C . GLY A 1 122 ? 16.141 3.316 -16.332 1.00 50.88 122 GLY A C 1
ATOM 950 O O . GLY A 1 122 ? 16.606 2.783 -17.332 1.00 50.88 122 GLY A O 1
ATOM 951 N N . ASN A 1 123 ? 15.692 4.583 -16.333 1.00 51.81 123 ASN A N 1
ATOM 952 C CA . ASN A 1 123 ? 15.588 5.460 -17.520 1.00 51.81 123 ASN A CA 1
ATOM 953 C C . ASN A 1 123 ? 14.532 4.996 -18.540 1.00 51.81 123 ASN A C 1
ATOM 955 O O . ASN A 1 123 ? 14.786 4.991 -19.746 1.00 51.81 123 ASN A O 1
ATOM 959 N N . ALA A 1 124 ? 13.334 4.627 -18.074 1.00 47.03 124 ALA A N 1
ATOM 960 C CA . ALA A 1 124 ? 12.259 4.248 -18.986 1.00 47.03 124 ALA A CA 1
ATOM 961 C C . ALA A 1 124 ? 11.792 5.467 -19.806 1.00 47.03 124 ALA A C 1
ATOM 963 O O . ALA A 1 124 ? 11.124 6.370 -19.299 1.00 47.03 124 ALA A O 1
ATOM 964 N N . VAL A 1 125 ? 12.149 5.486 -21.090 1.00 42.06 125 VAL A N 1
ATOM 965 C CA . VAL A 1 125 ? 11.488 6.316 -22.101 1.00 42.06 125 VAL A CA 1
ATOM 966 C C . VAL A 1 125 ? 10.053 5.801 -22.222 1.00 42.06 125 VAL A C 1
ATOM 968 O O . VAL A 1 125 ? 9.846 4.589 -22.263 1.00 42.06 125 VAL A O 1
ATOM 971 N N . ALA A 1 126 ? 9.064 6.698 -22.219 1.00 37.94 126 ALA A N 1
ATOM 972 C CA . ALA A 1 126 ? 7.645 6.354 -22.290 1.00 37.94 126 ALA A CA 1
ATOM 973 C C . ALA A 1 126 ? 7.361 5.393 -23.465 1.00 37.94 126 ALA A C 1
ATOM 975 O O . ALA A 1 126 ? 7.372 5.790 -24.626 1.00 37.94 126 ALA A O 1
ATOM 976 N N . GLY A 1 127 ? 7.139 4.117 -23.153 1.00 42.38 127 GLY A N 1
ATOM 977 C CA . GLY A 1 127 ? 6.891 3.044 -24.112 1.00 42.38 127 GLY A CA 1
ATOM 978 C C . GLY A 1 127 ? 6.324 1.814 -23.406 1.00 42.38 127 GLY A C 1
ATOM 979 O O . GLY A 1 127 ? 6.405 1.711 -22.181 1.00 42.38 127 GLY A O 1
ATOM 980 N N . ALA A 1 128 ? 5.705 0.904 -24.160 1.00 39.31 128 ALA A N 1
ATOM 981 C CA . ALA A 1 128 ? 5.023 -0.267 -23.615 1.00 39.31 128 ALA A CA 1
ATOM 982 C C . ALA A 1 128 ? 5.998 -1.208 -22.874 1.00 39.31 128 ALA A C 1
ATOM 984 O O . ALA A 1 128 ? 6.744 -1.961 -23.490 1.00 39.31 128 ALA A O 1
ATOM 985 N N . THR A 1 129 ? 5.949 -1.173 -21.536 1.00 54.00 129 THR A N 1
ATOM 986 C CA . THR A 1 129 ? 6.400 -2.222 -20.595 1.00 54.00 129 THR A CA 1
ATOM 987 C C . THR A 1 129 ? 7.812 -2.791 -20.791 1.00 54.00 129 THR A C 1
ATOM 989 O O . THR A 1 129 ? 8.016 -3.774 -21.493 1.00 54.00 129 THR A O 1
ATOM 992 N N . ASN A 1 130 ? 8.781 -2.298 -20.019 1.00 60.28 130 ASN A N 1
ATOM 993 C CA . ASN A 1 130 ? 10.128 -2.874 -19.927 1.00 60.28 130 ASN A CA 1
ATOM 994 C C . ASN A 1 130 ? 10.400 -3.473 -18.536 1.00 60.28 130 ASN A C 1
ATOM 996 O O . ASN A 1 130 ? 11.285 -3.024 -17.813 1.00 60.28 130 ASN A O 1
ATOM 1000 N N . SER A 1 131 ? 9.663 -4.528 -18.149 1.00 62.09 131 SER A N 1
ATOM 1001 C CA . SER A 1 131 ? 9.888 -5.236 -16.870 1.00 62.09 131 SER A CA 1
ATOM 1002 C C . SER A 1 131 ? 11.373 -5.464 -16.569 1.00 62.09 131 SER A C 1
ATOM 1004 O O . SER A 1 131 ? 11.783 -5.215 -15.444 1.00 62.09 131 SER A O 1
ATOM 1006 N N . ALA A 1 132 ? 12.173 -5.808 -17.583 1.00 64.94 132 ALA A N 1
ATOM 1007 C CA . ALA A 1 132 ? 13.618 -5.993 -17.480 1.00 64.94 132 ALA A CA 1
ATOM 1008 C C . ALA A 1 132 ? 14.389 -4.758 -16.967 1.00 64.94 132 ALA A C 1
ATOM 1010 O O . ALA A 1 132 ? 15.343 -4.910 -16.214 1.00 64.94 132 ALA A O 1
ATOM 1011 N N . GLN A 1 133 ? 13.984 -3.534 -17.319 1.00 66.69 133 GLN A N 1
ATOM 1012 C CA . GLN A 1 133 ? 14.619 -2.313 -16.803 1.00 66.69 133 GLN A CA 1
ATOM 1013 C C . GLN A 1 133 ? 14.246 -2.052 -15.344 1.00 66.69 133 GLN A C 1
ATOM 1015 O O . GLN A 1 133 ? 15.099 -1.647 -14.559 1.00 66.69 133 GLN A O 1
ATOM 1020 N N . ARG A 1 134 ? 13.003 -2.357 -14.952 1.00 68.00 134 ARG A N 1
ATOM 1021 C CA . ARG A 1 134 ? 12.603 -2.341 -13.537 1.00 68.00 134 ARG A CA 1
ATOM 1022 C C . ARG A 1 134 ? 13.318 -3.435 -12.750 1.00 68.00 134 ARG A C 1
ATOM 1024 O O . ARG A 1 134 ? 13.764 -3.177 -11.642 1.00 68.00 134 ARG A O 1
ATOM 1031 N N . ASP A 1 135 ? 13.495 -4.615 -13.340 1.00 70.12 135 ASP A N 1
ATOM 1032 C CA . ASP A 1 135 ? 14.282 -5.710 -12.769 1.00 70.12 135 ASP A CA 1
ATOM 1033 C C . ASP A 1 135 ? 15.753 -5.289 -12.588 1.00 70.12 135 ASP A C 1
ATOM 1035 O O . ASP A 1 135 ? 16.332 -5.537 -11.534 1.00 70.12 135 ASP A O 1
ATOM 1039 N N . ALA A 1 136 ? 16.335 -4.576 -13.558 1.00 65.56 136 ALA A N 1
ATOM 1040 C CA . ALA A 1 136 ? 17.682 -4.017 -13.457 1.00 65.56 136 ALA A CA 1
ATOM 1041 C C . ALA A 1 136 ? 17.782 -2.897 -12.406 1.00 65.56 136 ALA A C 1
ATOM 1043 O O . ALA A 1 136 ? 18.734 -2.863 -11.630 1.00 65.56 136 ALA A O 1
ATOM 1044 N N . ALA A 1 137 ? 16.791 -2.003 -12.327 1.00 66.00 137 ALA A N 1
ATOM 1045 C CA . ALA A 1 137 ? 16.727 -0.975 -11.289 1.00 66.00 137 ALA A CA 1
ATOM 1046 C C . ALA A 1 137 ? 16.606 -1.599 -9.891 1.00 66.00 137 ALA A C 1
ATOM 1048 O O . ALA A 1 137 ? 17.260 -1.150 -8.955 1.00 66.00 137 ALA A O 1
ATOM 1049 N N . GLU A 1 138 ? 15.820 -2.667 -9.759 1.00 65.81 138 GLU A N 1
ATOM 1050 C CA . GLU A 1 138 ? 15.731 -3.475 -8.545 1.00 65.81 138 GLU A CA 1
ATOM 1051 C C . GLU A 1 138 ? 17.039 -4.195 -8.209 1.00 65.81 138 GLU A C 1
ATOM 1053 O O . GLU A 1 138 ? 17.377 -4.287 -7.035 1.00 65.81 138 GLU A O 1
ATOM 1058 N N . GLY A 1 139 ? 17.785 -4.680 -9.206 1.00 59.03 139 GLY A N 1
ATOM 1059 C CA . GLY A 1 139 ? 19.132 -5.230 -9.014 1.00 59.03 139 GLY A CA 1
ATOM 1060 C C . GLY A 1 139 ? 20.145 -4.182 -8.537 1.00 59.03 139 GLY A C 1
ATOM 1061 O O . GLY A 1 139 ? 21.074 -4.516 -7.812 1.00 59.03 139 GLY A O 1
ATOM 1062 N N . ASN A 1 140 ? 19.917 -2.911 -8.881 1.00 57.00 140 ASN A N 1
ATOM 1063 C CA . ASN A 1 140 ? 20.682 -1.752 -8.412 1.00 57.00 140 ASN A CA 1
ATOM 1064 C C . ASN A 1 140 ? 20.104 -1.114 -7.127 1.00 57.00 140 ASN A C 1
ATOM 1066 O O . ASN A 1 140 ? 20.561 -0.043 -6.715 1.00 57.00 140 ASN A O 1
ATOM 1070 N N . SER A 1 141 ? 19.086 -1.726 -6.507 1.00 63.88 141 SER A N 1
ATOM 1071 C CA . SER A 1 141 ? 18.566 -1.320 -5.194 1.00 63.88 141 SER A CA 1
ATOM 1072 C C . SER A 1 141 ? 19.689 -1.350 -4.154 1.00 63.88 141 SER A C 1
ATOM 1074 O O . SER A 1 141 ? 20.615 -2.156 -4.238 1.00 63.88 141 SER A O 1
ATOM 1076 N N . ARG A 1 142 ? 19.613 -0.478 -3.138 1.00 55.25 142 ARG A N 1
ATOM 1077 C CA . ARG A 1 142 ? 20.594 -0.494 -2.036 1.00 55.25 142 ARG A CA 1
ATOM 1078 C C . ARG A 1 142 ? 20.401 -1.706 -1.126 1.00 55.25 142 ARG A C 1
ATOM 1080 O O . ARG A 1 142 ? 21.263 -1.998 -0.302 1.00 55.25 142 ARG A O 1
ATOM 1087 N N . LEU A 1 143 ? 19.279 -2.407 -1.273 1.00 55.62 143 LEU A N 1
ATOM 1088 C CA . LEU A 1 143 ? 19.062 -3.725 -0.708 1.00 55.62 143 LEU A CA 1
ATOM 1089 C C . LEU A 1 143 ? 19.807 -4.714 -1.615 1.00 55.62 143 LEU A C 1
ATOM 1091 O O . LEU A 1 143 ? 19.413 -4.895 -2.759 1.00 55.62 143 LEU A O 1
ATOM 1095 N N . GLN A 1 144 ? 20.894 -5.335 -1.151 1.00 54.28 144 GLN A N 1
ATOM 1096 C CA . GLN A 1 144 ? 21.584 -6.403 -1.893 1.00 54.28 144 GLN A CA 1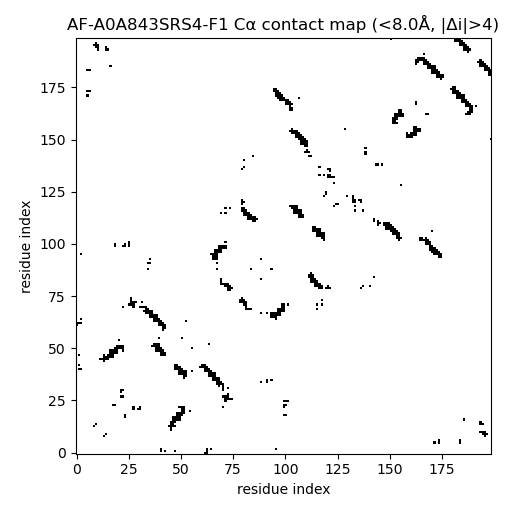
ATOM 1097 C C . GLN A 1 144 ? 20.674 -7.635 -2.012 1.00 54.28 144 GLN A C 1
ATOM 1099 O O . GLN A 1 144 ? 20.786 -8.578 -1.234 1.00 54.28 144 GLN A O 1
ATOM 1104 N N . ARG A 1 145 ? 19.709 -7.602 -2.934 1.00 62.62 145 ARG A N 1
ATOM 1105 C CA . ARG A 1 145 ? 18.629 -8.590 -3.008 1.00 62.62 145 ARG A CA 1
ATOM 1106 C C . ARG A 1 145 ? 19.170 -9.986 -3.299 1.00 62.62 145 ARG A C 1
ATOM 1108 O O . ARG A 1 145 ? 19.957 -10.174 -4.219 1.00 62.62 145 ARG A O 1
ATOM 1115 N N . SER A 1 146 ? 18.629 -10.988 -2.604 1.00 55.34 146 SER A N 1
ATOM 1116 C CA . SER A 1 146 ? 18.893 -12.421 -2.832 1.00 55.34 146 SER A CA 1
ATOM 1117 C C . SER A 1 146 ? 18.358 -12.948 -4.179 1.00 55.34 146 SER A C 1
ATOM 1119 O O . SER A 1 146 ? 18.395 -14.148 -4.440 1.00 55.34 146 SER A O 1
ATOM 1121 N N . GLY A 1 147 ? 17.806 -12.078 -5.034 1.00 55.25 147 GLY A N 1
ATOM 1122 C CA . GLY A 1 147 ? 17.210 -12.426 -6.326 1.00 55.25 147 GLY A CA 1
ATOM 1123 C C . GLY A 1 147 ? 15.813 -13.059 -6.249 1.00 55.25 147 GLY A C 1
ATOM 1124 O O . GLY A 1 147 ? 15.114 -13.094 -7.262 1.00 55.25 147 GLY A O 1
ATOM 1125 N N . ARG A 1 148 ? 15.345 -13.509 -5.073 1.00 64.75 148 ARG A N 1
ATOM 1126 C CA . ARG A 1 148 ? 14.029 -14.152 -4.922 1.00 64.75 148 ARG A CA 1
ATOM 1127 C C . ARG A 1 148 ? 12.970 -13.176 -4.407 1.00 64.75 148 ARG A C 1
ATOM 1129 O O . ARG A 1 148 ? 12.860 -12.916 -3.213 1.00 64.75 148 ARG A O 1
ATOM 1136 N N . ARG A 1 149 ? 12.130 -12.673 -5.315 1.00 71.44 149 ARG A N 1
ATOM 1137 C CA . ARG A 1 149 ? 10.920 -11.920 -4.946 1.00 71.44 149 ARG A CA 1
ATOM 1138 C C . ARG A 1 149 ? 9.932 -12.853 -4.253 1.00 71.44 149 ARG A C 1
ATOM 1140 O O . ARG A 1 149 ? 9.613 -13.913 -4.791 1.00 71.44 149 ARG A O 1
ATOM 1147 N N . LYS A 1 150 ? 9.415 -12.437 -3.097 1.00 78.12 150 LYS A N 1
ATOM 1148 C CA . LYS A 1 150 ? 8.258 -13.085 -2.471 1.00 78.12 150 LYS A CA 1
ATOM 1149 C C . LYS A 1 150 ? 6.981 -12.568 -3.119 1.00 78.12 150 LYS A C 1
ATOM 1151 O O . LYS A 1 150 ? 6.207 -13.364 -3.628 1.00 78.12 150 LYS A O 1
ATOM 1156 N N . MET A 1 151 ? 6.827 -11.246 -3.210 1.00 81.44 151 MET A N 1
ATOM 1157 C CA . MET A 1 151 ? 5.683 -10.592 -3.854 1.00 81.44 151 MET A CA 1
ATOM 1158 C C . MET A 1 151 ? 6.154 -9.554 -4.870 1.00 81.44 151 MET A C 1
ATOM 1160 O O . MET A 1 151 ? 7.130 -8.843 -4.634 1.00 81.44 151 MET A O 1
ATOM 1164 N N . SER A 1 152 ? 5.422 -9.420 -5.976 1.00 80.50 152 SER A N 1
ATOM 1165 C CA . SER A 1 152 ? 5.550 -8.281 -6.886 1.00 80.50 152 SER A CA 1
ATOM 1166 C C . SER A 1 152 ? 4.185 -7.898 -7.439 1.00 80.50 152 SER A C 1
ATOM 11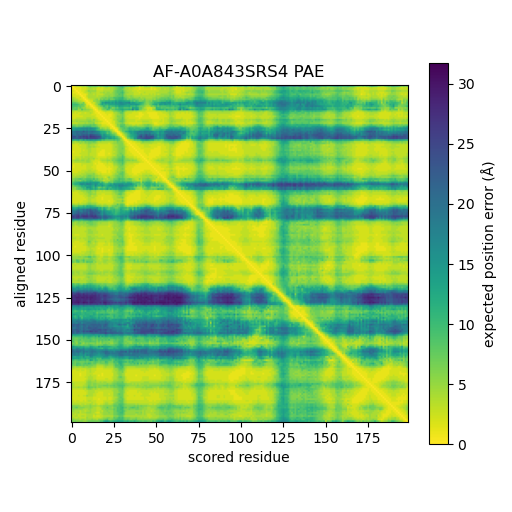68 O O . SER A 1 152 ? 3.549 -8.699 -8.126 1.00 80.50 152 SER A O 1
ATOM 1170 N N . VAL A 1 153 ? 3.749 -6.677 -7.140 1.00 82.25 153 VAL A N 1
ATOM 1171 C CA . VAL A 1 153 ? 2.559 -6.047 -7.719 1.00 82.25 153 VAL A CA 1
ATOM 1172 C C . VAL A 1 153 ? 3.040 -5.064 -8.771 1.00 82.25 153 VAL A C 1
ATOM 1174 O O . VAL A 1 153 ? 3.846 -4.196 -8.455 1.00 82.25 153 VAL A O 1
ATOM 1177 N N . SER A 1 154 ? 2.613 -5.205 -10.023 1.00 77.75 154 SER A N 1
ATOM 1178 C CA . SER A 1 154 ? 3.109 -4.364 -11.124 1.00 77.75 154 SER A CA 1
ATOM 1179 C C . SER A 1 154 ? 2.003 -3.976 -12.082 1.00 77.75 154 SER A C 1
ATOM 1181 O O . SER A 1 154 ? 1.103 -4.768 -12.338 1.00 77.75 154 SER A O 1
ATOM 1183 N N . ALA A 1 155 ? 2.134 -2.801 -12.682 1.00 69.38 155 ALA A N 1
ATOM 1184 C CA . ALA A 1 155 ? 1.304 -2.431 -13.812 1.00 69.38 155 ALA A CA 1
ATOM 1185 C C . ALA A 1 155 ? 1.705 -3.220 -15.078 1.00 69.38 155 ALA A C 1
ATOM 1187 O O . ALA A 1 155 ? 2.904 -3.309 -15.394 1.00 69.38 155 ALA A O 1
ATOM 1188 N N . GLY A 1 156 ? 0.709 -3.753 -15.798 1.00 63.84 156 GLY A N 1
ATOM 1189 C CA . GLY A 1 156 ? 0.866 -4.479 -17.070 1.00 63.84 156 GLY A CA 1
ATOM 1190 C C . GLY A 1 156 ? 0.695 -6.005 -16.987 1.00 63.84 156 GLY A C 1
ATOM 1191 O O . GLY A 1 156 ? 0.733 -6.598 -15.911 1.00 63.84 156 GLY A O 1
ATOM 1192 N N . ALA A 1 157 ? 0.493 -6.649 -18.142 1.00 51.09 157 ALA A N 1
ATOM 1193 C CA . ALA A 1 157 ? 0.299 -8.098 -18.248 1.00 51.09 157 ALA A CA 1
ATOM 1194 C C . ALA A 1 157 ? 1.592 -8.891 -17.955 1.00 51.09 157 ALA A C 1
ATOM 1196 O O . ALA A 1 157 ? 2.693 -8.427 -18.246 1.00 51.09 157 ALA A O 1
ATOM 1197 N N . GLY A 1 158 ? 1.459 -10.105 -17.406 1.00 51.25 158 GLY A N 1
ATOM 1198 C CA . GLY A 1 158 ? 2.574 -11.056 -17.259 1.00 51.25 158 GLY A CA 1
ATOM 1199 C C . GLY A 1 158 ? 3.221 -11.159 -15.870 1.00 51.25 158 GLY A C 1
ATOM 1200 O O . GLY A 1 158 ? 4.209 -11.873 -15.725 1.00 51.25 158 GLY A O 1
ATOM 1201 N N . THR A 1 159 ? 2.680 -10.508 -14.834 1.00 55.66 159 THR A N 1
ATOM 1202 C CA . THR A 1 159 ? 3.060 -10.766 -13.430 1.00 55.66 159 THR A CA 1
ATOM 1203 C C . THR A 1 159 ? 1.914 -11.425 -12.658 1.00 55.66 159 THR A C 1
ATOM 1205 O O . THR A 1 159 ? 0.741 -11.244 -12.986 1.00 55.66 159 THR A O 1
ATOM 1208 N N . ALA A 1 160 ? 2.239 -12.190 -11.607 1.00 55.75 160 ALA A N 1
ATOM 1209 C CA . ALA A 1 160 ? 1.243 -12.895 -10.789 1.00 55.75 160 ALA A CA 1
ATOM 1210 C C . ALA A 1 160 ? 0.218 -11.949 -10.119 1.00 55.75 160 ALA A C 1
ATOM 1212 O O . ALA A 1 160 ? -0.914 -12.351 -9.850 1.00 55.75 160 ALA A O 1
ATOM 1213 N N . LEU A 1 161 ? 0.598 -10.687 -9.876 1.00 66.44 161 LEU A N 1
ATOM 1214 C CA . LEU A 1 161 ? -0.265 -9.630 -9.345 1.00 66.44 161 LEU A CA 1
ATOM 1215 C C . LEU A 1 161 ? -0.170 -8.383 -10.233 1.00 66.44 161 LEU A C 1
ATOM 1217 O O . LEU A 1 161 ? 0.397 -7.354 -9.864 1.00 66.44 161 LEU A O 1
ATOM 1221 N N . ALA A 1 162 ? -0.738 -8.499 -11.429 1.00 71.69 162 ALA A N 1
ATOM 1222 C CA . ALA A 1 162 ? -0.917 -7.373 -12.329 1.00 71.69 162 ALA A CA 1
ATOM 1223 C C . ALA A 1 162 ? -2.046 -6.437 -11.856 1.00 71.69 162 ALA A C 1
ATOM 1225 O O . ALA A 1 162 ? -3.032 -6.880 -11.246 1.00 71.69 162 ALA A O 1
ATOM 1226 N N . TYR A 1 163 ? -1.914 -5.151 -12.166 1.00 71.69 163 TYR A N 1
ATOM 1227 C CA . TYR A 1 163 ? -3.018 -4.191 -12.191 1.00 71.69 163 TYR A CA 1
ATOM 1228 C C . TYR A 1 163 ? -2.990 -3.400 -13.505 1.00 71.69 163 TYR A C 1
ATOM 1230 O O . TYR A 1 163 ? -1.984 -3.407 -14.224 1.00 71.69 163 TYR A O 1
ATOM 1238 N N . ASP A 1 164 ? -4.120 -2.785 -13.845 1.00 71.88 164 ASP A N 1
ATOM 1239 C CA . ASP A 1 164 ? -4.249 -1.973 -15.053 1.00 71.88 164 ASP A CA 1
ATOM 1240 C C . ASP A 1 164 ? -3.267 -0.792 -15.004 1.00 71.88 164 ASP A C 1
ATOM 1242 O O . ASP A 1 164 ? -3.173 -0.102 -13.992 1.00 71.88 164 ASP A O 1
ATOM 1246 N N . ILE A 1 165 ? -2.536 -0.555 -16.096 1.00 72.38 165 ILE A N 1
ATOM 1247 C CA . ILE A 1 165 ? -1.589 0.564 -16.218 1.00 72.38 165 ILE A CA 1
ATOM 1248 C C . ILE A 1 165 ? -2.278 1.924 -16.061 1.00 72.38 165 ILE A C 1
ATOM 1250 O O . ILE A 1 165 ? -1.662 2.862 -15.558 1.00 72.38 165 ILE A O 1
ATOM 1254 N N . ASN A 1 166 ? -3.548 2.003 -16.456 1.00 74.31 166 ASN A N 1
ATOM 1255 C CA . ASN A 1 166 ? -4.381 3.196 -16.338 1.00 74.31 166 ASN A CA 1
ATOM 1256 C C . ASN A 1 166 ? -5.187 3.219 -15.026 1.00 74.31 166 ASN A C 1
ATOM 1258 O O . ASN A 1 166 ? -5.921 4.169 -14.773 1.00 74.31 166 ASN A O 1
ATOM 1262 N N . GLY A 1 167 ? -5.063 2.170 -14.212 1.00 83.69 167 GLY A N 1
ATOM 1263 C CA . GLY A 1 167 ? -5.616 2.082 -12.869 1.00 83.69 167 GLY A CA 1
ATOM 1264 C C . GLY A 1 167 ? -4.569 2.377 -11.795 1.00 83.69 167 GLY A C 1
ATOM 1265 O O . GLY A 1 167 ? -3.436 2.763 -12.083 1.00 83.69 167 GLY A O 1
ATOM 1266 N N . TYR A 1 168 ? -4.927 2.141 -10.537 1.00 85.94 168 TYR A N 1
ATOM 1267 C CA . TYR A 1 168 ? -4.027 2.339 -9.403 1.00 85.94 168 TYR A CA 1
ATOM 1268 C C . TYR A 1 168 ? -4.102 1.194 -8.397 1.00 85.94 168 TYR A C 1
ATOM 1270 O O . TYR A 1 168 ? -5.040 0.388 -8.378 1.00 85.94 168 TYR A O 1
ATOM 1278 N N . ALA A 1 169 ? -3.089 1.127 -7.538 1.00 89.19 169 ALA A N 1
ATOM 1279 C CA . ALA A 1 169 ? -3.037 0.184 -6.437 1.00 89.19 169 ALA A CA 1
ATOM 1280 C C . ALA A 1 169 ? -2.535 0.838 -5.143 1.00 89.19 169 ALA A C 1
ATOM 1282 O O . ALA A 1 169 ? -1.787 1.815 -5.161 1.00 89.19 169 ALA A O 1
ATOM 1283 N N . VAL A 1 170 ? -2.946 0.261 -4.015 1.00 91.75 170 VAL A N 1
ATOM 1284 C CA . VAL A 1 170 ? -2.466 0.593 -2.668 1.00 91.75 170 VAL A CA 1
ATOM 1285 C C . VAL A 1 170 ? -2.169 -0.714 -1.940 1.00 91.75 170 VAL A C 1
ATOM 1287 O O . VAL A 1 170 ? -2.969 -1.656 -1.991 1.00 91.75 170 VAL A O 1
ATOM 1290 N N . VAL A 1 171 ? -1.019 -0.790 -1.266 1.00 93.19 171 VAL A N 1
ATOM 1291 C CA . VAL A 1 171 ? -0.627 -1.976 -0.497 1.00 93.19 171 VAL A CA 1
ATOM 1292 C C . VAL A 1 171 ? -0.745 -1.695 0.991 1.00 93.19 171 VAL A C 1
ATOM 1294 O O . VAL A 1 171 ? -0.166 -0.746 1.517 1.00 93.19 171 VAL A O 1
ATOM 1297 N N . PHE A 1 172 ? -1.465 -2.585 1.659 1.00 95.00 172 PHE A N 1
ATOM 1298 C CA . PHE A 1 172 ? -1.616 -2.659 3.101 1.00 95.00 172 PHE A CA 1
ATOM 1299 C C . PHE A 1 172 ? -0.836 -3.869 3.596 1.00 95.00 172 PHE A C 1
ATOM 1301 O O . PHE A 1 172 ? -0.939 -4.947 3.013 1.00 95.00 172 PHE A O 1
ATOM 1308 N N . GLY A 1 173 ? -0.082 -3.720 4.676 1.00 94.81 173 GLY A N 1
ATOM 1309 C CA . GLY A 1 173 ? 0.519 -4.842 5.387 1.00 94.81 173 GLY A CA 1
ATOM 1310 C C . GLY A 1 173 ? 0.000 -4.918 6.813 1.00 94.81 173 GLY A C 1
ATOM 1311 O O . GLY A 1 173 ? -0.367 -3.903 7.408 1.00 94.81 173 GLY A O 1
ATOM 1312 N N . TYR A 1 174 ? -0.029 -6.122 7.361 1.00 95.06 174 TYR A N 1
ATOM 1313 C CA . TYR A 1 174 ? -0.369 -6.373 8.755 1.00 95.06 174 TYR A CA 1
ATOM 1314 C C . TYR A 1 174 ? 0.435 -7.562 9.275 1.00 95.06 174 TYR A C 1
ATOM 1316 O O . TYR A 1 174 ? 0.769 -8.472 8.512 1.00 95.06 174 TYR A O 1
ATOM 1324 N N . LYS A 1 175 ? 0.734 -7.568 10.574 1.00 93.25 175 LYS A N 1
ATOM 1325 C CA . LYS A 1 175 ? 1.264 -8.761 11.236 1.00 93.25 175 LYS A CA 1
ATOM 1326 C C . LYS A 1 175 ? 0.144 -9.762 11.506 1.00 93.25 175 LYS A C 1
ATOM 1328 O O . LYS A 1 175 ? -0.901 -9.409 12.057 1.00 93.25 175 LYS A O 1
ATOM 1333 N N . ASP A 1 176 ? 0.357 -11.007 11.095 1.00 88.69 176 ASP A N 1
ATOM 1334 C CA . ASP A 1 176 ? -0.523 -12.126 11.414 1.00 88.69 176 ASP A CA 1
ATOM 1335 C C . ASP A 1 176 ? -0.389 -12.541 12.894 1.00 88.69 176 ASP A C 1
ATOM 1337 O O . ASP A 1 176 ? 0.400 -11.986 13.660 1.00 88.69 176 ASP A O 1
ATOM 1341 N N . ALA A 1 177 ? -1.170 -13.539 13.316 1.00 87.00 177 ALA A N 1
ATOM 1342 C CA . ALA A 1 177 ? -1.131 -14.048 14.691 1.00 87.00 177 ALA A CA 1
ATOM 1343 C C . ALA A 1 177 ? 0.228 -14.665 15.087 1.00 87.00 177 ALA A C 1
ATOM 1345 O O . ALA A 1 177 ? 0.486 -14.868 16.270 1.00 87.00 177 ALA A O 1
ATOM 1346 N N . SER A 1 178 ? 1.090 -14.963 14.113 1.00 90.62 178 SER A N 1
ATOM 1347 C CA . SER A 1 178 ? 2.454 -15.466 14.298 1.00 90.62 178 SER A CA 1
ATOM 1348 C C . SER A 1 178 ? 3.507 -14.361 14.143 1.00 90.62 178 SER A C 1
ATOM 1350 O O . SER A 1 178 ? 4.688 -14.664 13.980 1.00 90.62 178 SER A O 1
ATOM 1352 N N . SER A 1 179 ? 3.097 -13.088 14.179 1.00 88.69 179 SER A N 1
ATOM 1353 C CA . SER A 1 179 ? 3.959 -11.909 14.016 1.00 88.69 179 SER A CA 1
ATOM 1354 C C . SER A 1 179 ? 4.668 -11.816 12.660 1.00 88.69 179 SER A C 1
ATOM 1356 O O . SER A 1 179 ? 5.663 -11.101 12.535 1.00 88.69 179 SER A O 1
ATOM 1358 N N . ARG A 1 180 ? 4.168 -12.507 11.630 1.00 90.69 180 ARG A N 1
ATOM 1359 C CA . ARG A 1 180 ? 4.711 -12.440 10.265 1.00 90.69 180 ARG A CA 1
ATOM 1360 C C . ARG A 1 180 ? 3.949 -11.411 9.446 1.00 90.69 180 ARG A C 1
ATOM 1362 O O . ARG A 1 180 ? 2.737 -11.275 9.588 1.00 90.69 180 ARG A O 1
ATOM 1369 N N . TRP A 1 181 ? 4.645 -10.720 8.552 1.00 92.62 181 TRP A N 1
ATOM 1370 C CA . TRP A 1 181 ? 4.011 -9.789 7.624 1.00 92.62 181 TRP A CA 1
ATOM 1371 C C . TRP A 1 181 ? 3.191 -10.524 6.562 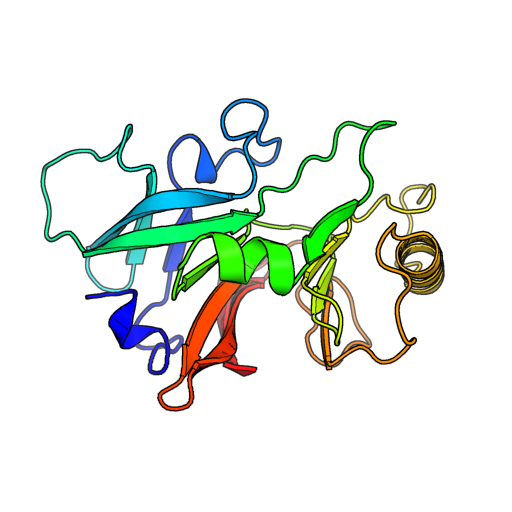1.00 92.62 181 TRP A C 1
ATOM 1373 O O . TRP A 1 181 ? 3.717 -11.374 5.844 1.00 92.62 181 TRP A O 1
ATOM 1383 N N . ALA A 1 182 ? 1.924 -10.139 6.447 1.00 92.06 182 ALA A N 1
ATOM 1384 C CA . ALA A 1 182 ? 1.022 -10.480 5.357 1.00 92.06 182 ALA A CA 1
ATOM 1385 C C . ALA A 1 182 ? 0.560 -9.194 4.662 1.00 92.06 182 ALA A C 1
ATOM 1387 O O . ALA A 1 182 ? 0.538 -8.121 5.279 1.00 92.06 182 ALA A O 1
ATOM 1388 N N . PHE A 1 183 ? 0.184 -9.290 3.386 1.00 92.12 183 PHE A N 1
ATOM 1389 C CA . PHE A 1 183 ? -0.157 -8.124 2.574 1.00 92.12 183 PHE A CA 1
ATOM 1390 C C . PHE A 1 183 ? -1.530 -8.246 1.913 1.00 92.12 183 PHE A C 1
ATOM 1392 O O . PHE A 1 183 ? -2.000 -9.307 1.507 1.00 92.12 183 PHE A O 1
ATOM 1399 N N . ARG A 1 184 ? -2.190 -7.098 1.793 1.00 91.12 184 ARG A N 1
ATOM 1400 C CA . ARG A 1 184 ? -3.464 -6.901 1.111 1.00 91.12 184 ARG A CA 1
ATOM 1401 C C . ARG A 1 184 ? -3.285 -5.811 0.073 1.00 91.12 184 ARG A C 1
ATOM 1403 O O . ARG A 1 184 ? -2.799 -4.727 0.379 1.00 91.12 184 ARG A O 1
ATOM 1410 N N . VAL A 1 185 ? -3.702 -6.095 -1.151 1.00 91.12 185 VAL A N 1
ATOM 1411 C CA . VAL A 1 185 ? -3.581 -5.156 -2.266 1.00 91.12 185 VAL A CA 1
ATOM 1412 C C . VAL A 1 185 ? -4.972 -4.717 -2.689 1.00 91.12 185 VAL A C 1
ATOM 1414 O O . VAL A 1 185 ? -5.766 -5.549 -3.138 1.00 91.12 185 VAL A O 1
ATOM 1417 N N . PHE A 1 186 ? -5.248 -3.425 -2.539 1.00 91.88 186 PHE A N 1
ATOM 1418 C CA . PHE A 1 186 ? -6.413 -2.760 -3.112 1.00 91.88 186 PHE A CA 1
ATOM 1419 C C . PHE A 1 186 ? -6.058 -2.298 -4.522 1.00 91.88 186 PHE A C 1
ATOM 1421 O O . PHE A 1 186 ? -5.010 -1.681 -4.712 1.00 91.88 186 PHE A O 1
ATOM 1428 N N . ARG A 1 187 ? -6.892 -2.623 -5.510 1.00 89.75 187 ARG A N 1
ATOM 1429 C CA . ARG A 1 187 ? -6.666 -2.279 -6.919 1.00 89.75 187 ARG A CA 1
ATOM 1430 C C . ARG A 1 187 ? -7.940 -1.728 -7.527 1.00 89.75 187 ARG A C 1
ATOM 1432 O O . ARG A 1 187 ? -9.005 -2.304 -7.301 1.00 89.75 187 ARG A O 1
ATOM 1439 N N . VAL A 1 188 ? -7.788 -0.699 -8.344 1.00 87.31 188 VAL A N 1
ATOM 1440 C CA . VAL A 1 188 ? -8.850 -0.122 -9.167 1.00 87.31 188 VAL A CA 1
ATOM 1441 C C . VAL A 1 188 ? -8.353 -0.095 -10.605 1.00 87.31 188 VAL A C 1
ATOM 1443 O O . VAL A 1 188 ? -7.236 0.361 -10.844 1.00 87.31 188 VAL A O 1
ATOM 1446 N N . ASP A 1 189 ? -9.123 -0.643 -11.543 1.00 84.75 189 ASP A N 1
ATOM 1447 C CA . ASP A 1 189 ? -8.780 -0.604 -12.971 1.00 84.75 189 ASP A CA 1
ATOM 1448 C C . ASP A 1 189 ? -9.239 0.700 -13.654 1.00 84.75 189 ASP A C 1
ATOM 1450 O O . ASP A 1 189 ? -9.840 1.567 -13.016 1.00 84.75 189 ASP A O 1
ATOM 1454 N N . ALA A 1 190 ? -8.961 0.856 -14.954 1.00 81.25 190 ALA A N 1
ATOM 1455 C CA . ALA A 1 190 ? -9.335 2.059 -15.705 1.00 81.25 190 ALA A CA 1
ATOM 1456 C C . ALA A 1 190 ? -10.850 2.311 -15.783 1.00 81.25 190 ALA A C 1
ATOM 1458 O O . ALA A 1 190 ? -11.276 3.432 -16.059 1.00 81.25 190 ALA A O 1
ATOM 1459 N N . LEU A 1 191 ? -11.662 1.273 -15.570 1.00 84.06 191 LEU A N 1
ATOM 1460 C CA . LEU A 1 191 ? -13.122 1.336 -15.589 1.00 84.06 191 LEU A CA 1
ATOM 1461 C C . LEU A 1 191 ? -13.704 1.536 -14.182 1.00 84.06 191 LEU A C 1
ATOM 1463 O O . LEU A 1 191 ? -14.923 1.596 -14.021 1.00 84.06 191 LEU A O 1
ATOM 1467 N N . GLY A 1 192 ? -12.848 1.644 -13.162 1.00 81.94 192 GLY A N 1
ATOM 1468 C CA . GLY A 1 192 ? -13.248 1.802 -11.770 1.00 81.94 192 GLY A CA 1
ATOM 1469 C C . GLY A 1 192 ? -13.599 0.491 -11.066 1.00 81.94 192 GLY A C 1
ATOM 1470 O O . GLY A 1 192 ? -14.114 0.534 -9.947 1.00 81.94 192 GLY A O 1
ATOM 1471 N N . MET A 1 193 ? -13.341 -0.679 -11.667 1.00 84.44 193 MET A N 1
ATOM 1472 C CA . MET A 1 193 ? -13.596 -1.946 -10.985 1.00 84.44 193 MET A CA 1
ATOM 1473 C C . MET A 1 193 ? -12.580 -2.183 -9.877 1.00 84.44 193 MET A C 1
ATOM 1475 O O . MET A 1 193 ? -11.365 -2.130 -10.073 1.00 84.44 193 MET A O 1
ATOM 1479 N N . VAL A 1 194 ? -13.106 -2.521 -8.705 1.00 86.88 194 VAL A N 1
ATOM 1480 C CA . VAL A 1 194 ? -12.329 -2.697 -7.484 1.00 86.88 194 VAL A CA 1
ATOM 1481 C C . VAL A 1 194 ? -12.055 -4.170 -7.230 1.00 86.88 194 VAL A C 1
ATOM 1483 O O . VAL A 1 194 ? -12.961 -5.005 -7.253 1.00 86.88 194 VAL A O 1
ATOM 1486 N N . THR A 1 195 ? -10.811 -4.497 -6.883 1.00 87.38 195 THR A N 1
ATOM 1487 C CA . THR A 1 195 ? -10.461 -5.830 -6.391 1.00 87.38 195 THR A CA 1
ATOM 1488 C C . THR A 1 195 ? -9.530 -5.774 -5.188 1.00 87.38 195 THR A C 1
ATOM 1490 O O . THR A 1 195 ? -8.622 -4.950 -5.111 1.00 87.38 195 THR A O 1
ATOM 1493 N N . TRP A 1 196 ? -9.718 -6.731 -4.280 1.00 87.56 196 TRP A N 1
ATOM 1494 C CA . TRP A 1 196 ? -8.796 -7.010 -3.184 1.00 87.56 196 TRP A CA 1
ATOM 1495 C C . TRP A 1 196 ? -8.089 -8.334 -3.426 1.00 87.56 196 TRP A C 1
ATOM 1497 O O . TRP A 1 196 ? -8.733 -9.323 -3.785 1.00 87.56 196 TRP A O 1
ATOM 1507 N N . ARG A 1 197 ? -6.777 -8.387 -3.184 1.00 85.19 197 ARG A N 1
ATOM 1508 C CA . ARG A 1 197 ? -6.033 -9.654 -3.157 1.00 85.19 197 ARG A CA 1
ATOM 1509 C C . ARG A 1 197 ? -5.172 -9.809 -1.919 1.00 85.19 197 ARG A C 1
ATOM 1511 O O . ARG A 1 197 ? -4.675 -8.830 -1.374 1.00 85.19 197 ARG A O 1
ATOM 1518 N N . ASN A 1 198 ? -5.073 -11.061 -1.490 1.00 83.50 198 ASN A N 1
ATOM 1519 C CA . ASN A 1 198 ? -4.239 -11.527 -0.394 1.00 83.50 198 ASN A CA 1
ATOM 1520 C C . ASN A 1 198 ? -2.859 -11.930 -0.888 1.00 83.50 198 ASN A C 1
ATOM 1522 O O . ASN A 1 198 ? -2.749 -12.483 -1.987 1.00 83.50 198 ASN A O 1
ATOM 1526 N N . PHE A 1 199 ? -1.872 -11.728 -0.023 1.00 71.00 199 PHE A N 1
ATOM 1527 C CA . PHE A 1 199 ? -0.542 -12.293 -0.127 1.00 71.00 199 PHE A CA 1
ATOM 1528 C C . PHE A 1 199 ? -0.025 -12.706 1.254 1.00 71.00 199 PHE A C 1
ATOM 1530 O O . PHE A 1 199 ? -0.097 -11.869 2.186 1.00 71.00 199 PHE A O 1
#

Mean predicted aligned error: 8.06 Å

Organism: NCBI:txid2743358

Radius of gyration: 16.04 Å; Cα contacts (8 Å, |Δi|>4): 438; chains: 1; bounding box: 42×33×41 Å

Sequence (199 aa):
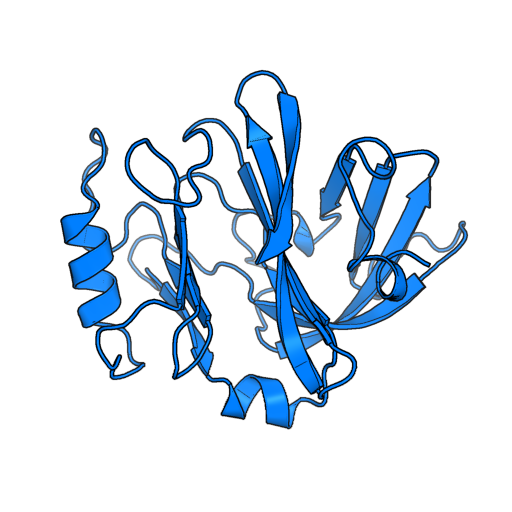MFWSNLKNINAQTITNVRLMGELGNPQNRKSAHRGAQELVAITAGNTVDIYSKKEDPGTRVRDQQTVYWLPWSGSPGKGQITEATWETIEKTGCNYFLTSEFTGCRFVVDDIGVSHVAYGAGNAVAGATNSAQRDAAEGNSRLQRSGRRKMSVSAGAGTALAYDINGYAVVFGYKDASSRWAFRVFRVDALGMVTWRNF

pLDDT: mean 78.42, std 15.05, range [37.94, 96.62]

Nearest PDB structures (foldseek):
  3tu8-assembly1_A  TM=6.708E-01  e=5.725E-09  Burkholderia pseudomallei
  6qpq-assembly2_C  TM=8.168E-01  e=5.960E-01  Thermochaetoides thermophila DSM 1495
  6qpw-assembly1_A  TM=3.473E-01  e=4.700E-01  Thermochaetoides thermophila DSM 1495
  6qpq-assembly1_A  TM=3.624E-01  e=1.289E+00  Thermochaetoides thermophila DSM 1495